Protein AF-0000000087670859 (afdb_homodimer)

Radius of gyration: 19.05 Å; Cα contacts (8 Å, |Δi|>4): 819; chains: 2; bounding box: 44×57×54 Å

Structure (mmCIF, N/CA/C/O backbone):
data_AF-0000000087670859-model_v1
#
loop_
_entity.id
_entity.type
_entity.pdbx_description
1 polymer '4-hydroxyphenylacetate 3-monooxygenase'
#
loop_
_atom_site.group_PDB
_atom_site.id
_atom_site.type_symbol
_atom_site.label_atom_id
_atom_site.label_alt_id
_atom_site.label_comp_id
_atom_site.label_asym_id
_atom_site.label_entity_id
_atom_site.label_seq_id
_atom_site.pdbx_PDB_ins_code
_atom_site.Cartn_x
_atom_site.Cartn_y
_atom_site.Cartn_z
_atom_site.occupancy
_atom_site.B_iso_or_equiv
_atom_site.auth_seq_id
_atom_site.auth_comp_id
_atom_site.auth_asym_id
_atom_site.auth_atom_id
_atom_site.pdbx_PDB_model_num
ATOM 1 N N . MET A 1 1 ? 26.953 18.469 12.664 1 31.09 1 MET A N 1
ATOM 2 C CA . MET A 1 1 ? 26.344 17.219 12.203 1 31.09 1 MET A CA 1
ATOM 3 C C . MET A 1 1 ? 24.953 17.047 12.773 1 31.09 1 MET A C 1
ATOM 5 O O . MET A 1 1 ? 24.781 16.859 13.984 1 31.09 1 MET A O 1
ATOM 9 N N . LEU A 1 2 ? 23.984 17.906 12.492 1 37.97 2 LEU A N 1
ATOM 10 C CA . LEU A 1 2 ? 22.656 17.922 13.109 1 37.97 2 LEU A CA 1
ATOM 11 C C . LEU A 1 2 ? 22.109 16.516 13.258 1 37.97 2 LEU A C 1
ATOM 13 O O . LEU A 1 2 ? 22.078 15.742 12.289 1 37.97 2 LEU A O 1
ATOM 17 N N . ASP A 1 3 ? 22.312 15.859 14.32 1 42.97 3 ASP A N 1
ATOM 18 C CA . ASP A 1 3 ? 21.922 14.539 14.805 1 42.97 3 ASP A CA 1
ATOM 19 C C . ASP A 1 3 ? 20.484 14.219 14.398 1 42.97 3 ASP A C 1
ATOM 21 O O . ASP A 1 3 ? 19.531 14.766 14.969 1 42.97 3 ASP A O 1
ATOM 25 N N . ARG A 1 4 ? 20.25 14.273 13.078 1 55 4 ARG A N 1
ATOM 26 C CA . ARG A 1 4 ? 18.891 13.891 12.719 1 55 4 ARG A CA 1
ATOM 27 C C . ARG A 1 4 ? 18.469 12.633 13.469 1 55 4 ARG A C 1
ATOM 29 O O . ARG A 1 4 ? 19.094 11.578 13.344 1 55 4 ARG A O 1
ATOM 36 N N . GLN A 1 5 ? 17.891 12.789 14.641 1 66.38 5 GLN A N 1
ATOM 37 C CA . GLN A 1 5 ? 17.422 11.672 15.461 1 66.38 5 GLN A CA 1
ATOM 38 C C . GLN A 1 5 ? 16.609 10.688 14.625 1 66.38 5 GLN A C 1
ATOM 40 O O . GLN A 1 5 ? 15.617 11.062 14 1 66.38 5 GLN A O 1
ATOM 45 N N . GLN A 1 6 ? 17.312 9.594 14.297 1 82.56 6 GLN A N 1
ATOM 46 C CA . GLN A 1 6 ? 16.672 8.516 13.555 1 82.56 6 GLN A CA 1
ATOM 47 C C . GLN A 1 6 ? 15.453 7.973 14.297 1 82.56 6 GLN A C 1
ATOM 49 O O . GLN A 1 6 ? 15.453 7.891 15.523 1 82.56 6 GLN A O 1
ATOM 54 N N . MET A 1 7 ? 14.453 7.805 13.57 1 89.88 7 MET A N 1
ATOM 55 C CA . MET A 1 7 ? 13.234 7.207 14.102 1 89.88 7 MET A CA 1
ATOM 56 C C . MET A 1 7 ? 13.516 5.832 14.695 1 89.88 7 MET A C 1
ATOM 58 O O . MET A 1 7 ? 14.18 5.004 14.07 1 89.88 7 MET A O 1
ATOM 62 N N . ASP A 1 8 ? 13.109 5.633 15.922 1 94.06 8 ASP A N 1
ATOM 63 C CA . ASP A 1 8 ? 13.156 4.309 16.531 1 94.06 8 ASP A CA 1
ATOM 64 C C . ASP A 1 8 ? 12.266 3.324 15.789 1 94.06 8 ASP A C 1
ATOM 66 O O . ASP A 1 8 ? 11.055 3.523 15.695 1 94.06 8 ASP A O 1
ATOM 70 N N . PRO A 1 9 ? 12.875 2.213 15.281 1 95.12 9 PRO A N 1
ATOM 71 C CA . PRO A 1 9 ? 12.078 1.255 14.508 1 95.12 9 PRO A CA 1
ATOM 72 C C . PRO A 1 9 ? 10.875 0.725 15.281 1 95.12 9 PRO A C 1
ATOM 74 O O . PRO A 1 9 ? 9.812 0.491 14.703 1 95.12 9 PRO A O 1
ATOM 77 N N . ALA A 1 10 ? 11.055 0.515 16.578 1 96.06 10 ALA A N 1
ATOM 78 C CA . ALA A 1 10 ? 9.945 0.02 17.391 1 96.06 10 ALA A CA 1
ATOM 79 C C . ALA A 1 10 ? 8.805 1.034 17.438 1 96.06 10 ALA A C 1
ATOM 81 O O . ALA A 1 10 ? 7.633 0.663 17.344 1 96.06 10 ALA A O 1
ATOM 82 N N . HIS A 1 11 ? 9.148 2.279 17.594 1 96.69 11 HIS A N 1
ATOM 83 C CA . HIS A 1 11 ? 8.148 3.342 17.625 1 96.69 11 HIS A CA 1
ATOM 84 C C . HIS A 1 11 ? 7.457 3.492 16.281 1 96.69 11 HIS A C 1
ATOM 86 O O . HIS A 1 11 ? 6.238 3.674 16.219 1 96.69 11 HIS A O 1
ATOM 92 N N . TYR A 1 12 ? 8.195 3.355 15.297 1 97.88 12 TYR A N 1
ATOM 93 C CA . TYR A 1 12 ? 7.641 3.369 13.945 1 97.88 12 TYR A CA 1
ATOM 94 C C . TYR A 1 12 ? 6.664 2.217 13.75 1 97.88 12 TYR A C 1
ATOM 96 O O . TYR A 1 12 ? 5.559 2.412 13.234 1 97.88 12 TYR A O 1
ATOM 104 N N . ARG A 1 13 ? 7.027 1.033 14.156 1 97.62 13 ARG A N 1
ATOM 105 C CA . ARG A 1 13 ? 6.184 -0.148 13.992 1 97.62 13 ARG A CA 1
ATOM 106 C C . ARG A 1 13 ? 4.891 -0.009 14.789 1 97.62 13 ARG A C 1
ATOM 108 O O . ARG A 1 13 ? 3.836 -0.477 14.359 1 97.62 13 ARG A O 1
ATOM 115 N N . ASP A 1 14 ? 5.035 0.639 15.945 1 97.5 14 ASP A N 1
ATOM 116 C CA . ASP A 1 14 ? 3.836 0.871 16.75 1 97.5 14 ASP A CA 1
ATOM 117 C C . ASP A 1 14 ? 2.842 1.758 16 1 97.5 14 ASP A C 1
ATOM 119 O O . ASP A 1 14 ? 1.648 1.453 15.945 1 97.5 14 ASP A O 1
ATOM 123 N N . ALA A 1 15 ? 3.355 2.809 15.422 1 98.12 15 ALA A N 1
ATOM 124 C CA . ALA A 1 15 ? 2.5 3.697 14.641 1 98.12 15 ALA A CA 1
ATOM 125 C C . ALA A 1 15 ? 1.923 2.977 13.43 1 98.12 15 ALA A C 1
ATOM 127 O O . ALA A 1 15 ? 0.729 3.088 13.141 1 98.12 15 ALA A O 1
ATOM 128 N N . MET A 1 16 ? 2.791 2.191 12.766 1 98.19 16 MET A N 1
ATOM 129 C CA . MET A 1 16 ? 2.398 1.501 11.539 1 98.19 16 MET A CA 1
ATOM 130 C C . MET A 1 16 ? 1.37 0.413 11.836 1 98.19 16 MET A C 1
ATOM 132 O O . MET A 1 16 ? 0.62 0.005 10.945 1 98.19 16 MET A O 1
ATOM 136 N N . SER A 1 17 ? 1.333 -0.037 13.133 1 98.06 17 SER A N 1
ATOM 137 C CA . SER A 1 17 ? 0.337 -1.032 13.516 1 98.06 17 SER A CA 1
ATOM 138 C C . SER A 1 17 ? -1.078 -0.487 13.359 1 98.06 17 SER A C 1
ATOM 140 O O . SER A 1 17 ? -2.043 -1.253 13.312 1 98.06 17 SER A O 1
ATOM 142 N N . ARG A 1 18 ? -1.261 0.858 13.195 1 98.25 18 ARG A N 1
ATOM 143 C CA . ARG A 1 18 ? -2.566 1.483 13.016 1 98.25 18 ARG A CA 1
ATOM 144 C C . ARG A 1 18 ? -2.938 1.552 11.539 1 98.25 18 ARG A C 1
ATOM 146 O O . ARG A 1 18 ? -4.051 1.946 11.188 1 98.25 18 ARG A O 1
ATOM 153 N N . PHE A 1 19 ? -2.043 1.224 10.648 1 98.44 19 PHE A N 1
ATOM 154 C CA . PHE A 1 19 ? -2.207 1.23 9.195 1 98.44 19 PHE A CA 1
ATOM 155 C C . PHE A 1 19 ? -2.623 -0.146 8.695 1 98.44 19 PHE A C 1
ATOM 157 O O . PHE A 1 19 ? -1.82 -1.081 8.688 1 98.44 19 PHE A O 1
ATOM 164 N N . ALA A 1 20 ? -3.84 -0.268 8.273 1 98.69 20 ALA A N 1
ATOM 165 C CA . ALA A 1 20 ? -4.367 -1.545 7.801 1 98.69 20 ALA A CA 1
ATOM 166 C C . ALA A 1 20 ? -3.82 -1.884 6.418 1 98.69 20 ALA A C 1
ATOM 168 O O . ALA A 1 20 ? -3.738 -1.015 5.547 1 98.69 20 ALA A O 1
ATOM 169 N N . GLY A 1 21 ? -3.41 -3.084 6.258 1 98.75 21 GLY A N 1
ATOM 170 C CA . GLY A 1 21 ? -3.01 -3.592 4.957 1 98.75 21 GLY A CA 1
ATOM 171 C C . GLY A 1 21 ? -3.803 -4.809 4.52 1 98.75 21 GLY A C 1
ATOM 172 O O . GLY A 1 21 ? -4.078 -5.699 5.328 1 98.75 21 GLY A O 1
ATOM 173 N N . HIS A 1 22 ? -4.301 -4.777 3.26 1 98.94 22 HIS A N 1
ATOM 174 C CA . HIS A 1 22 ? -4.82 -6.027 2.711 1 98.94 22 HIS A CA 1
ATOM 175 C C . HIS A 1 22 ? -3.717 -7.066 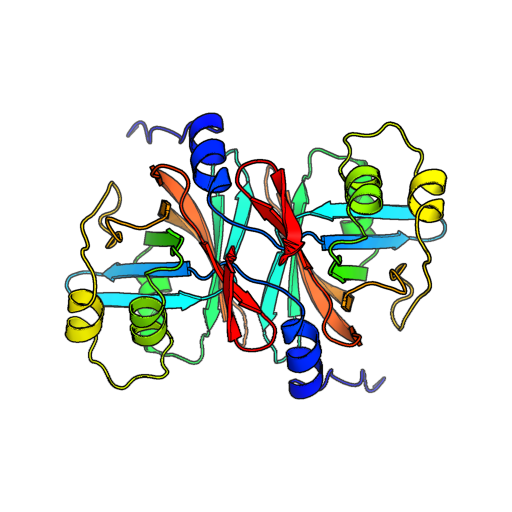2.562 1 98.94 22 HIS A C 1
ATOM 177 O O . HIS A 1 22 ? -2.662 -6.777 1.988 1 98.94 22 HIS A O 1
ATOM 183 N N . VAL A 1 23 ? -3.977 -8.25 3.146 1 98.88 23 VAL A N 1
ATOM 184 C CA . VAL A 1 23 ? -2.967 -9.297 3.086 1 98.88 23 VAL A CA 1
ATOM 185 C C . VAL A 1 23 ? -2.891 -9.859 1.667 1 98.88 23 VAL A C 1
ATOM 187 O O . VAL A 1 23 ? -3.912 -10.242 1.089 1 98.88 23 VAL A O 1
ATOM 190 N N . GLN A 1 24 ? -1.67 -9.859 1.108 1 98.88 24 GLN A N 1
ATOM 191 C CA . GLN A 1 24 ? -1.396 -10.375 -0.23 1 98.88 24 GLN A CA 1
ATOM 192 C C . GLN A 1 24 ? -0.469 -11.586 -0.176 1 98.88 24 GLN A C 1
ATOM 194 O O . GLN A 1 24 ? 0.338 -11.719 0.748 1 98.88 24 GLN A O 1
ATOM 199 N N . LEU A 1 25 ? -0.61 -12.422 -1.115 1 98.88 25 LEU A N 1
ATOM 200 C CA . LEU A 1 25 ? 0.4 -13.422 -1.428 1 98.88 25 LEU A CA 1
ATOM 201 C C . LEU A 1 25 ? 1.063 -13.133 -2.77 1 98.88 25 LEU A C 1
ATOM 203 O O . LEU A 1 25 ? 0.397 -13.125 -3.807 1 98.88 25 LEU A O 1
ATOM 207 N N . VAL A 1 26 ? 2.338 -12.875 -2.752 1 98.88 26 VAL A N 1
ATOM 208 C CA . VAL A 1 26 ? 3.1 -12.672 -3.98 1 98.88 26 VAL A CA 1
ATOM 209 C C . VAL A 1 26 ? 3.836 -13.961 -4.348 1 98.88 26 VAL A C 1
ATOM 211 O O . VAL A 1 26 ? 4.484 -14.578 -3.498 1 98.88 26 VAL A O 1
ATOM 214 N N . THR A 1 27 ? 3.693 -14.359 -5.57 1 98.81 27 THR A N 1
ATOM 215 C CA . THR A 1 27 ? 4.312 -15.609 -6.012 1 98.81 27 THR A CA 1
ATOM 216 C C . THR A 1 27 ? 5.121 -15.383 -7.289 1 98.81 27 THR A C 1
ATOM 218 O O . THR A 1 27 ? 4.844 -14.461 -8.055 1 98.81 27 THR A O 1
ATOM 221 N N . THR A 1 28 ? 6.105 -16.156 -7.512 1 98.75 28 THR A N 1
ATOM 222 C CA . THR A 1 28 ? 6.906 -16.156 -8.727 1 98.75 28 THR A CA 1
ATOM 223 C C . THR A 1 28 ? 7.512 -17.531 -8.992 1 98.75 28 THR A C 1
ATOM 225 O O . THR A 1 28 ? 7.316 -18.453 -8.203 1 98.75 28 THR A O 1
ATOM 228 N N . VAL A 1 29 ? 8.102 -17.625 -10.172 1 98.38 29 VAL A N 1
ATOM 229 C CA . VAL A 1 29 ? 8.75 -18.875 -10.578 1 98.38 29 VAL A CA 1
ATOM 230 C C . VAL A 1 29 ? 9.961 -18.562 -11.445 1 98.38 29 VAL A C 1
ATOM 232 O O . VAL A 1 29 ? 9.969 -17.578 -12.188 1 98.38 29 VAL A O 1
ATOM 235 N N . LEU A 1 30 ? 10.984 -19.297 -11.305 1 97.5 30 LEU A N 1
ATOM 236 C CA . LEU A 1 30 ? 12.172 -19.281 -12.164 1 97.5 30 LEU A CA 1
ATOM 237 C C . LEU A 1 30 ? 12.664 -20.703 -12.422 1 97.5 30 LEU A C 1
ATOM 239 O O . LEU A 1 30 ? 13.234 -21.344 -11.539 1 97.5 30 LEU A O 1
ATOM 243 N N . GLY A 1 31 ? 12.398 -21.156 -13.648 1 95 31 GLY A N 1
ATOM 244 C CA . GLY A 1 31 ? 12.664 -22.562 -13.891 1 95 31 GLY A CA 1
ATOM 245 C C . GLY A 1 31 ? 11.789 -23.484 -13.055 1 95 31 GLY A C 1
ATOM 246 O O . GLY A 1 31 ? 10.562 -23.406 -13.125 1 95 31 GLY A O 1
ATOM 247 N N . LYS A 1 32 ? 12.398 -24.281 -12.227 1 93.88 32 LYS A N 1
ATOM 248 C CA . LYS A 1 32 ? 11.656 -25.219 -11.391 1 93.88 32 LYS A CA 1
ATOM 249 C C . LYS A 1 32 ? 11.469 -24.656 -9.984 1 93.88 32 LYS A C 1
ATOM 251 O O . LYS A 1 32 ? 10.758 -25.234 -9.164 1 93.88 32 LYS A O 1
ATOM 256 N N . GLU A 1 33 ? 12.078 -23.547 -9.727 1 95.81 33 GLU A N 1
ATOM 257 C CA . GLU A 1 33 ? 12.016 -22.969 -8.391 1 95.81 33 GLU A CA 1
ATOM 258 C C . GLU A 1 33 ? 10.828 -22 -8.258 1 95.81 33 GLU A C 1
ATOM 260 O O . GLU A 1 33 ? 10.641 -21.125 -9.109 1 95.81 33 GLU A O 1
ATOM 265 N N . ARG A 1 34 ? 10.016 -22.203 -7.285 1 97.06 34 ARG A N 1
ATOM 266 C CA . ARG A 1 34 ? 8.891 -21.328 -6.973 1 97.06 34 ARG A CA 1
ATOM 267 C C . ARG A 1 34 ? 9.117 -20.609 -5.648 1 97.06 34 ARG A C 1
ATOM 269 O O . ARG A 1 34 ? 9.828 -21.109 -4.773 1 97.06 34 ARG A O 1
ATOM 276 N N . ARG A 1 35 ? 8.57 -19.469 -5.484 1 97.19 35 ARG A N 1
ATOM 277 C CA . ARG A 1 35 ? 8.625 -18.688 -4.246 1 97.19 35 ARG A CA 1
ATOM 278 C C . ARG A 1 35 ? 7.312 -17.953 -4.008 1 97.19 35 ARG A C 1
ATOM 280 O O . ARG A 1 35 ? 6.668 -17.5 -4.957 1 97.19 35 ARG A O 1
ATOM 287 N N . GLY A 1 36 ? 6.859 -17.891 -2.814 1 98.06 36 GLY A N 1
ATOM 288 C CA . GLY A 1 36 ? 5.734 -17.094 -2.355 1 98.06 36 GLY A CA 1
ATOM 289 C C . GLY A 1 36 ? 5.996 -16.391 -1.037 1 98.06 36 GLY A C 1
ATOM 290 O O . GLY A 1 36 ? 6.723 -16.906 -0.186 1 98.06 36 GLY A O 1
ATOM 291 N N . VAL A 1 37 ? 5.516 -15.258 -0.899 1 97.56 37 VAL A N 1
ATOM 292 C CA . VAL A 1 37 ? 5.668 -14.508 0.344 1 97.56 37 VAL A CA 1
ATOM 293 C C . VAL A 1 37 ? 4.387 -13.727 0.637 1 97.56 37 VAL A C 1
ATOM 295 O O . VAL A 1 37 ? 3.779 -13.156 -0.272 1 97.56 37 VAL A O 1
ATOM 298 N N . THR A 1 38 ? 3.975 -13.789 1.882 1 98.31 38 THR A N 1
ATOM 299 C CA . THR A 1 38 ? 2.869 -12.961 2.348 1 98.31 38 THR A CA 1
ATOM 300 C C . THR A 1 38 ? 3.352 -11.547 2.676 1 98.31 38 THR A C 1
ATOM 302 O O . THR A 1 38 ? 4.344 -11.375 3.389 1 98.31 38 THR A O 1
ATOM 305 N N . ILE A 1 39 ? 2.703 -10.539 2.125 1 98.19 39 ILE A N 1
ATOM 306 C CA . ILE A 1 39 ? 3.062 -9.148 2.4 1 98.19 39 ILE A CA 1
ATOM 307 C C . ILE A 1 39 ? 1.797 -8.312 2.572 1 98.19 39 ILE A C 1
ATOM 309 O O . ILE A 1 39 ? 0.708 -8.734 2.176 1 98.19 39 ILE A O 1
ATOM 313 N N . THR A 1 40 ? 1.944 -7.141 3.18 1 98.5 40 THR A N 1
ATOM 314 C CA . THR A 1 40 ? 0.918 -6.105 3.125 1 98.5 40 THR A CA 1
ATOM 315 C C . THR A 1 40 ? 1.429 -4.879 2.375 1 98.5 40 THR A C 1
ATOM 317 O O . THR A 1 40 ? 0.647 -3.992 2.018 1 98.5 40 THR A O 1
ATOM 320 N N . ALA A 1 41 ? 2.717 -4.859 2.15 1 98.5 41 ALA A N 1
ATOM 321 C CA . ALA A 1 41 ? 3.352 -3.719 1.498 1 98.5 41 ALA A CA 1
ATOM 322 C C . ALA A 1 41 ? 3.191 -3.793 -0.018 1 98.5 41 ALA A C 1
ATOM 324 O O . ALA A 1 41 ? 4.129 -4.16 -0.73 1 98.5 41 ALA A O 1
ATOM 325 N N . ALA A 1 42 ? 2.029 -3.453 -0.565 1 98.75 42 ALA A N 1
ATOM 326 C CA . ALA A 1 42 ? 1.658 -3.438 -1.979 1 98.75 42 ALA A CA 1
ATOM 327 C C . ALA A 1 42 ? 0.575 -2.396 -2.248 1 98.75 42 ALA A C 1
ATOM 329 O O . ALA A 1 42 ? -0.209 -2.062 -1.356 1 98.75 42 ALA A O 1
ATOM 330 N N . CYS A 1 43 ? 0.578 -1.879 -3.4 1 98.62 43 CYS A N 1
ATOM 331 C CA . CYS A 1 43 ? -0.513 -0.992 -3.789 1 98.62 43 CYS A CA 1
ATOM 332 C C . CYS A 1 43 ? -0.538 -0.788 -5.297 1 98.62 43 CYS A C 1
ATOM 334 O O . CYS A 1 43 ? 0.399 -1.178 -5.996 1 98.62 43 CYS A O 1
ATOM 336 N N . SER A 1 44 ? -1.593 -0.286 -5.758 1 98.25 44 SER A N 1
ATOM 337 C CA . SER A 1 44 ? -1.714 0.106 -7.156 1 98.25 44 SER A CA 1
ATOM 338 C C . SER A 1 44 ? -0.92 1.376 -7.445 1 98.25 44 SER A C 1
ATOM 340 O O . SER A 1 44 ? -0.854 2.277 -6.609 1 98.25 44 SER A O 1
ATOM 342 N N . VAL A 1 45 ? -0.308 1.451 -8.633 1 97.25 45 VAL A N 1
ATOM 343 C CA . VAL A 1 45 ? 0.448 2.629 -9.047 1 97.25 45 VAL A CA 1
ATOM 344 C C . VAL A 1 45 ? -0.337 3.4 -10.102 1 97.25 45 VAL A C 1
ATOM 346 O O . VAL A 1 45 ? -0.544 4.609 -9.969 1 97.25 45 VAL A O 1
ATOM 349 N N . SER A 1 46 ? -0.813 2.672 -11.109 1 96.25 46 SER A N 1
ATOM 350 C CA . SER A 1 46 ? -1.485 3.264 -12.266 1 96.25 46 SER A CA 1
ATOM 351 C C . SER A 1 46 ? -2.482 2.289 -12.883 1 96.25 46 SER A C 1
ATOM 353 O O . SER A 1 46 ? -2.344 1.074 -12.734 1 96.25 46 SER A O 1
ATOM 355 N N . ASP A 1 47 ? -3.508 2.879 -13.508 1 95.88 47 ASP A N 1
ATOM 356 C CA . ASP A 1 47 ? -4.441 2.018 -14.227 1 95.88 47 ASP A CA 1
ATOM 357 C C . ASP A 1 47 ? -4.141 2.004 -15.727 1 95.88 47 ASP A C 1
ATOM 359 O O . ASP A 1 47 ? -4.707 1.205 -16.469 1 95.88 47 ASP A O 1
ATOM 363 N N . ASN A 1 48 ? -3.152 2.953 -16.109 1 92.81 48 ASN A N 1
ATOM 364 C CA . ASN A 1 48 ? -2.76 2.99 -17.516 1 92.81 48 ASN A CA 1
ATOM 365 C C . ASN A 1 48 ? -1.327 3.486 -17.688 1 92.81 48 ASN A C 1
ATOM 367 O O . ASN A 1 48 ? -1.073 4.691 -17.641 1 92.81 48 ASN A O 1
ATOM 371 N N . PRO A 1 49 ? -0.363 2.475 -18.031 1 94.62 49 PRO A N 1
ATOM 372 C CA . PRO A 1 49 ? -0.565 1.024 -18 1 94.62 49 PRO A CA 1
ATOM 373 C C . PRO A 1 49 ? -0.913 0.503 -16.609 1 94.62 49 PRO A C 1
ATOM 375 O O . PRO A 1 49 ? -0.493 1.085 -15.609 1 94.62 49 PRO A O 1
ATOM 378 N N . ALA A 1 50 ? -1.681 -0.528 -16.578 1 97.25 50 ALA A N 1
ATOM 379 C CA . ALA A 1 50 ? -2.01 -1.17 -15.305 1 97.25 50 ALA A CA 1
ATOM 380 C C . ALA A 1 50 ? -0.748 -1.629 -14.578 1 97.25 50 ALA A C 1
ATOM 382 O O . ALA A 1 50 ? -0.047 -2.529 -15.055 1 97.25 50 ALA A O 1
ATOM 383 N N . THR A 1 51 ? -0.417 -1.002 -13.445 1 97.62 51 THR A N 1
ATOM 384 C CA . THR A 1 51 ? 0.836 -1.233 -12.734 1 97.62 51 THR A CA 1
ATOM 385 C C . THR A 1 51 ? 0.594 -1.341 -11.227 1 97.62 51 THR A C 1
ATOM 387 O O . THR A 1 51 ? -0.152 -0.543 -10.656 1 97.62 51 THR A O 1
ATOM 390 N N . VAL A 1 52 ? 1.174 -2.354 -10.609 1 98.44 52 VAL A N 1
ATOM 391 C CA . VAL A 1 52 ? 1.21 -2.484 -9.156 1 98.44 52 VAL A CA 1
ATOM 392 C C . VAL A 1 52 ? 2.658 -2.465 -8.672 1 98.44 52 VAL A C 1
ATOM 394 O O . VAL A 1 52 ? 3.588 -2.635 -9.469 1 98.44 52 VAL A O 1
ATOM 397 N N . LEU A 1 53 ? 2.859 -2.186 -7.438 1 98.44 53 LEU A N 1
ATOM 398 C CA . LEU A 1 53 ? 4.184 -2.355 -6.844 1 98.44 53 LEU A CA 1
ATOM 399 C C . LEU A 1 53 ? 4.113 -3.232 -5.602 1 98.44 53 LEU A C 1
ATOM 401 O O . LEU A 1 53 ? 3.061 -3.34 -4.969 1 98.44 53 LEU A O 1
ATOM 405 N N . ILE A 1 54 ? 5.148 -3.92 -5.277 1 98.5 54 ILE A N 1
ATOM 406 C CA . ILE A 1 54 ? 5.332 -4.703 -4.062 1 98.5 54 ILE A CA 1
ATOM 407 C C . ILE A 1 54 ? 6.688 -4.371 -3.436 1 98.5 54 ILE A C 1
ATOM 409 O O . ILE A 1 54 ? 7.652 -4.09 -4.145 1 98.5 54 ILE A O 1
ATOM 413 N N . CYS A 1 55 ? 6.738 -4.355 -2.16 1 97.69 55 CYS A N 1
ATOM 414 C CA . CYS A 1 55 ? 7.984 -4.199 -1.417 1 97.69 55 CYS A CA 1
ATOM 415 C C . CYS A 1 55 ? 8.406 -5.516 -0.775 1 97.69 55 CYS A C 1
ATOM 417 O O . CYS A 1 55 ? 7.641 -6.113 -0.018 1 97.69 55 CYS A O 1
ATOM 419 N N . LEU A 1 56 ? 9.586 -5.93 -1.064 1 96.94 56 LEU A N 1
ATOM 420 C CA . LEU A 1 56 ? 10.086 -7.199 -0.547 1 96.94 56 LEU A CA 1
ATOM 421 C C . LEU A 1 56 ? 11.352 -6.992 0.281 1 96.94 56 LEU A C 1
ATOM 423 O O . LEU A 1 56 ? 12.227 -6.223 -0.104 1 96.94 56 LEU A O 1
ATOM 427 N N . ASN A 1 57 ? 11.398 -7.656 1.375 1 92.31 57 ASN A N 1
ATOM 428 C CA . ASN A 1 57 ? 12.555 -7.602 2.264 1 92.31 57 ASN A CA 1
ATOM 429 C C . ASN A 1 57 ? 13.797 -8.203 1.609 1 92.31 57 ASN A C 1
ATOM 431 O O . ASN A 1 57 ? 13.773 -9.359 1.172 1 92.31 57 ASN A O 1
ATOM 435 N N . ASN A 1 58 ? 14.898 -7.516 1.614 1 88.25 58 ASN A N 1
ATOM 436 C CA . ASN A 1 58 ? 16.141 -7.934 0.968 1 88.25 58 ASN A CA 1
ATOM 437 C C . ASN A 1 58 ? 16.953 -8.883 1.854 1 88.25 58 ASN A C 1
ATOM 439 O O . ASN A 1 58 ? 17.859 -9.555 1.38 1 88.25 58 ASN A O 1
ATOM 443 N N . SER A 1 59 ? 16.656 -8.859 3.092 1 85.19 59 SER A N 1
ATOM 444 C CA . SER A 1 59 ? 17.438 -9.68 4.012 1 85.19 59 SER A CA 1
ATOM 445 C C . SER A 1 59 ? 17.125 -11.164 3.84 1 85.19 59 SER A C 1
ATOM 447 O O . SER A 1 59 ? 17.891 -12.016 4.293 1 85.19 59 SER A O 1
ATOM 449 N N . ASN A 1 60 ? 15.969 -11.5 3.271 1 87.69 60 ASN A N 1
ATOM 450 C CA . ASN A 1 60 ? 15.648 -12.883 2.945 1 87.69 60 ASN A CA 1
ATOM 451 C C . ASN A 1 60 ? 16.203 -13.281 1.581 1 87.69 60 ASN A C 1
ATOM 453 O O . ASN A 1 60 ? 15.68 -12.867 0.546 1 87.69 60 ASN A O 1
ATOM 457 N N . ALA A 1 61 ? 17.188 -14.055 1.575 1 87.62 61 ALA A N 1
ATOM 458 C CA . ALA A 1 61 ? 17.906 -14.438 0.359 1 87.62 61 ALA A CA 1
ATOM 459 C C . ALA A 1 61 ? 16.969 -15.156 -0.617 1 87.62 61 ALA A C 1
ATOM 461 O O . ALA A 1 61 ? 17.156 -15.086 -1.832 1 87.62 61 ALA A O 1
ATOM 4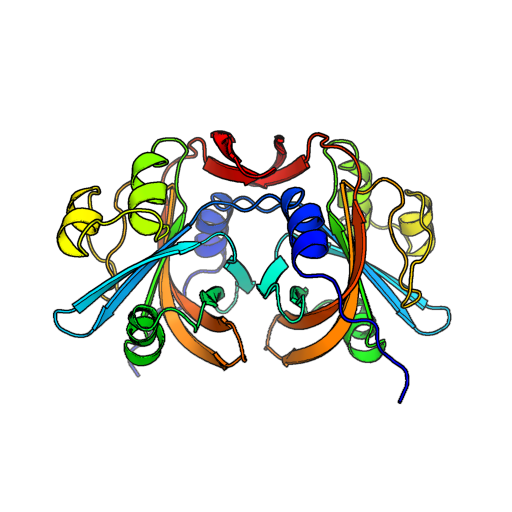62 N N . LYS A 1 62 ? 15.969 -15.789 -0.109 1 89.31 62 LYS A N 1
ATOM 463 C CA . LYS A 1 62 ? 15.031 -16.516 -0.956 1 89.31 62 LYS A CA 1
ATOM 464 C C . LYS A 1 62 ? 14.227 -15.57 -1.836 1 89.31 62 LYS A C 1
ATOM 466 O O . LYS A 1 62 ? 13.617 -15.992 -2.822 1 89.31 62 LYS A O 1
ATOM 471 N N . ASN A 1 63 ? 14.227 -14.297 -1.531 1 93.44 63 ASN A N 1
ATOM 472 C CA . ASN A 1 63 ? 13.453 -13.328 -2.303 1 93.44 63 ASN A CA 1
ATOM 473 C C . ASN A 1 63 ? 14.195 -12.906 -3.574 1 93.44 63 ASN A C 1
ATOM 475 O O . ASN A 1 63 ? 13.617 -12.242 -4.438 1 93.44 63 ASN A O 1
ATOM 479 N N . GLU A 1 64 ? 15.445 -13.312 -3.738 1 92.25 64 GLU A N 1
ATOM 480 C CA . GLU A 1 64 ? 16.234 -12.961 -4.914 1 92.25 64 GLU A CA 1
ATOM 481 C C . GLU A 1 64 ? 15.57 -13.453 -6.195 1 92.25 64 GLU A C 1
ATOM 483 O O . GLU A 1 64 ? 15.688 -12.828 -7.25 1 92.25 64 GLU A O 1
ATOM 488 N N . ILE A 1 65 ? 14.844 -14.531 -6.059 1 94.62 65 ILE A N 1
ATOM 489 C CA . ILE A 1 65 ? 14.188 -15.148 -7.207 1 94.62 65 ILE A CA 1
ATOM 490 C C . ILE A 1 65 ? 13.211 -14.156 -7.828 1 94.62 65 ILE A C 1
ATOM 492 O O . ILE A 1 65 ? 13.016 -14.148 -9.047 1 94.62 65 ILE A O 1
ATOM 496 N N . PHE A 1 66 ? 12.57 -13.273 -7.082 1 94.75 66 PHE A N 1
ATOM 497 C CA . PHE A 1 66 ? 11.633 -12.281 -7.586 1 94.75 66 PHE A CA 1
ATOM 498 C C . PHE A 1 66 ? 12.336 -11.281 -8.492 1 94.75 66 PHE A C 1
ATOM 500 O O . PHE A 1 66 ? 11.742 -10.766 -9.438 1 94.75 66 PHE A O 1
ATOM 507 N N . PHE A 1 67 ? 13.586 -11.062 -8.195 1 91.06 67 PHE A N 1
ATOM 508 C CA . PHE A 1 67 ? 14.352 -10.07 -8.93 1 91.06 67 PHE A CA 1
ATOM 509 C C . PHE A 1 67 ? 14.906 -10.664 -10.219 1 91.06 67 PHE A C 1
ATOM 511 O O . PHE A 1 67 ? 15.078 -9.953 -11.211 1 91.06 67 PHE A O 1
ATOM 518 N N . ARG A 1 68 ? 15.047 -11.922 -10.258 1 94.44 68 ARG A N 1
ATOM 519 C CA . ARG A 1 68 ? 15.648 -12.602 -11.406 1 94.44 68 ARG A CA 1
ATOM 520 C C . ARG A 1 68 ? 14.57 -13.117 -12.359 1 94.44 68 ARG A C 1
ATOM 522 O O . ARG A 1 68 ? 14.797 -13.195 -13.57 1 94.44 68 ARG A O 1
ATOM 529 N N . SER A 1 69 ? 13.43 -13.484 -11.875 1 97.19 69 SER A N 1
ATOM 530 C CA . SER A 1 69 ? 12.383 -14.141 -12.648 1 97.19 69 SER A CA 1
ATOM 531 C C . SER A 1 69 ? 11.766 -13.195 -13.672 1 97.19 69 SER A C 1
ATOM 533 O O . SER A 1 69 ? 11.367 -13.617 -14.758 1 97.19 69 SER A O 1
ATOM 535 N N . GLY A 1 70 ? 11.578 -11.914 -13.266 1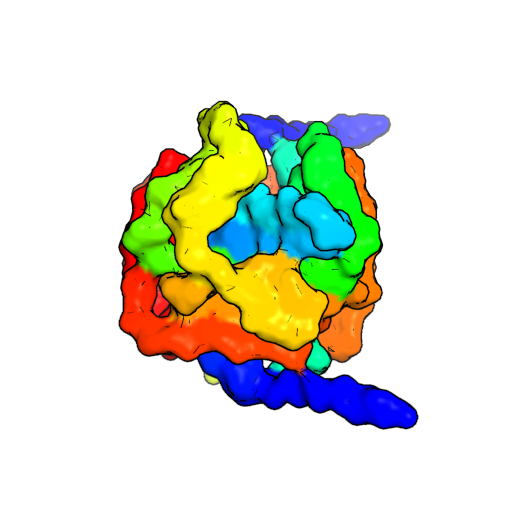 97.56 70 GLY A N 1
ATOM 536 C CA . GLY A 1 70 ? 10.977 -10.914 -14.141 1 97.56 70 GLY A CA 1
ATOM 537 C C . GLY A 1 70 ? 9.461 -10.977 -14.172 1 97.56 70 GLY A C 1
ATOM 538 O O . GLY A 1 70 ? 8.828 -10.289 -14.969 1 97.56 70 GLY A O 1
ATOM 539 N N . ILE A 1 71 ? 8.914 -11.883 -13.367 1 98.56 71 ILE A N 1
ATOM 540 C CA . ILE A 1 71 ? 7.461 -12.008 -13.305 1 98.56 71 ILE A CA 1
ATOM 541 C C . ILE A 1 71 ? 7.02 -12.219 -11.859 1 98.56 71 ILE A C 1
ATOM 543 O O . ILE A 1 71 ? 7.801 -12.695 -11.031 1 98.56 71 ILE A O 1
ATOM 547 N N . PHE A 1 72 ? 5.797 -11.883 -11.508 1 98.81 72 PHE A N 1
ATOM 548 C CA . PHE A 1 72 ? 5.172 -12.273 -10.25 1 98.81 72 PHE A CA 1
ATOM 549 C C . PHE A 1 72 ? 3.654 -12.164 -10.344 1 98.81 72 PHE A C 1
ATOM 551 O O . PHE A 1 72 ? 3.127 -11.5 -11.234 1 98.81 72 PHE A O 1
ATOM 558 N N . ALA A 1 73 ? 2.984 -12.859 -9.531 1 98.88 73 ALA A N 1
ATOM 559 C CA . ALA A 1 73 ? 1.545 -12.711 -9.336 1 98.88 73 ALA A CA 1
ATOM 560 C C . ALA A 1 73 ? 1.234 -12.133 -7.957 1 98.88 73 ALA A C 1
ATOM 562 O O . ALA A 1 73 ? 1.848 -12.523 -6.965 1 98.88 73 ALA A O 1
ATOM 563 N N . LEU A 1 74 ? 0.415 -11.18 -7.926 1 98.94 74 LEU A N 1
ATOM 564 C CA . LEU A 1 74 ? -0.151 -10.633 -6.695 1 98.94 74 LEU A CA 1
ATOM 565 C C . LEU A 1 74 ? -1.539 -11.211 -6.434 1 98.94 74 LEU A C 1
ATOM 567 O O . LEU A 1 74 ? -2.469 -10.969 -7.207 1 98.94 74 LEU A O 1
ATOM 571 N N . ASN A 1 75 ? -1.685 -11.992 -5.414 1 98.88 75 ASN A N 1
ATOM 572 C CA . ASN A 1 75 ? -2.938 -12.648 -5.055 1 98.88 75 ASN A CA 1
ATOM 573 C C . ASN A 1 75 ? -3.551 -12.031 -3.801 1 98.88 75 ASN A C 1
ATOM 575 O O . ASN A 1 75 ? -3.002 -12.164 -2.705 1 98.88 75 ASN A O 1
ATOM 579 N N . THR A 1 76 ? -4.652 -11.344 -3.994 1 98.81 76 THR A N 1
ATOM 580 C CA . THR A 1 76 ? -5.363 -10.711 -2.889 1 98.81 76 THR A CA 1
ATOM 581 C C . THR A 1 76 ? -6.121 -11.742 -2.066 1 98.81 76 THR A C 1
ATOM 583 O O . THR A 1 76 ? -6.992 -12.445 -2.59 1 98.81 76 THR A O 1
ATOM 586 N N . LEU A 1 77 ? -5.871 -11.812 -0.77 1 98.75 77 LEU A N 1
ATOM 587 C CA . LEU A 1 77 ? -6.34 -12.938 0.038 1 98.75 77 LEU A CA 1
ATOM 588 C C . LEU A 1 77 ? -7.699 -12.625 0.658 1 98.75 77 LEU A C 1
ATOM 590 O O . LEU A 1 77 ? -7.953 -11.492 1.067 1 98.75 77 LEU A O 1
ATOM 594 N N . GLY A 1 78 ? -8.531 -13.641 0.702 1 98.62 78 GLY A N 1
ATOM 595 C CA . GLY A 1 78 ? -9.789 -13.555 1.421 1 98.62 78 GLY A CA 1
ATOM 596 C C . GLY A 1 78 ? -9.672 -13.961 2.879 1 98.62 78 GLY A C 1
ATOM 597 O O . GLY A 1 78 ? -8.648 -14.492 3.301 1 98.62 78 GLY A O 1
ATOM 598 N N . ALA A 1 79 ? -10.734 -13.688 3.627 1 98.5 79 ALA A N 1
ATOM 599 C CA . ALA A 1 79 ? -10.75 -13.961 5.062 1 98.5 79 ALA A CA 1
ATOM 600 C C . ALA A 1 79 ? -10.461 -15.43 5.344 1 98.5 79 ALA A C 1
ATOM 602 O O . ALA A 1 79 ? -9.875 -15.766 6.375 1 98.5 79 ALA A O 1
ATOM 603 N N . HIS A 1 80 ? -10.812 -16.312 4.473 1 97.81 80 HIS A N 1
ATOM 604 C CA . HIS A 1 80 ? -10.664 -17.75 4.672 1 97.81 80 HIS A CA 1
ATOM 605 C C . HIS A 1 80 ? -9.219 -18.188 4.434 1 97.81 80 HIS A C 1
ATOM 607 O O . HIS A 1 80 ? -8.883 -19.359 4.645 1 97.81 80 HIS A O 1
ATOM 613 N N . HIS A 1 81 ? -8.336 -17.266 4.055 1 98.44 81 HIS A N 1
ATOM 614 C CA . HIS A 1 81 ? -6.977 -17.609 3.67 1 98.44 81 HIS A CA 1
ATOM 615 C C . HIS A 1 81 ? -6 -17.375 4.82 1 98.44 81 HIS A C 1
ATOM 617 O O . HIS A 1 81 ? -4.789 -17.297 4.605 1 98.44 81 HIS A O 1
ATOM 623 N N . GLN A 1 82 ? -6.43 -17.219 6.051 1 98.06 82 GLN A N 1
ATOM 624 C CA . GLN A 1 82 ? -5.531 -16.859 7.145 1 98.06 82 GLN A CA 1
ATOM 625 C C . GLN A 1 82 ? -4.426 -17.891 7.309 1 98.06 82 GLN A C 1
ATOM 627 O O . GLN A 1 82 ? -3.256 -17.547 7.473 1 98.06 82 GLN A O 1
ATOM 632 N N . THR A 1 83 ? -4.77 -19.203 7.273 1 97.12 83 THR A N 1
ATOM 633 C CA . THR A 1 83 ? -3.783 -20.266 7.414 1 97.12 83 THR A CA 1
ATOM 634 C C . THR A 1 83 ? -2.756 -20.203 6.289 1 97.12 83 THR A C 1
ATOM 636 O O . THR A 1 83 ? -1.558 -20.375 6.523 1 97.12 83 THR A O 1
ATOM 639 N N . LEU A 1 84 ? -3.248 -19.984 5.113 1 98.25 84 LEU A N 1
ATOM 640 C CA . LEU A 1 84 ? -2.361 -19.844 3.963 1 98.25 84 LEU A CA 1
ATOM 641 C C . LEU A 1 84 ? -1.423 -18.641 4.141 1 98.25 84 LEU A C 1
ATOM 643 O O . LEU A 1 84 ? -0.226 -18.75 3.865 1 98.25 84 LEU A O 1
ATOM 647 N N . ALA A 1 85 ? -1.981 -17.5 4.578 1 98.44 85 ALA A N 1
ATOM 648 C CA . ALA A 1 85 ? -1.173 -16.312 4.844 1 98.44 85 ALA A CA 1
ATOM 649 C C . ALA A 1 85 ? -0.05 -16.625 5.828 1 98.44 85 ALA A C 1
ATOM 651 O O . ALA A 1 85 ? 1.095 -16.203 5.621 1 98.44 85 ALA A O 1
ATOM 652 N N . ASP A 1 86 ? -0.344 -17.375 6.875 1 97.12 86 ASP A N 1
ATOM 653 C CA . ASP A 1 86 ? 0.646 -17.75 7.875 1 97.12 86 ASP A CA 1
ATOM 654 C C . ASP A 1 86 ? 1.731 -18.641 7.266 1 97.12 86 ASP A C 1
ATOM 656 O O . ASP A 1 86 ? 2.916 -18.469 7.562 1 97.12 86 ASP A O 1
ATOM 660 N N . ALA A 1 87 ? 1.329 -19.547 6.406 1 96.94 87 ALA A N 1
ATOM 661 C CA . ALA A 1 87 ? 2.258 -20.484 5.793 1 96.94 87 ALA A CA 1
ATOM 662 C C . ALA A 1 87 ? 3.338 -19.766 4.996 1 96.94 87 ALA A C 1
ATOM 664 O O . ALA A 1 87 ? 4.488 -20.203 4.953 1 96.94 87 ALA A O 1
ATOM 665 N N . PHE A 1 88 ? 2.959 -18.609 4.441 1 97.5 88 PHE A N 1
ATOM 666 C CA . PHE A 1 88 ? 3.879 -17.906 3.547 1 97.5 88 PHE A CA 1
ATOM 667 C C . PHE A 1 88 ? 4.484 -16.688 4.234 1 97.5 88 PHE A C 1
ATOM 669 O O . PHE A 1 88 ? 5.172 -15.891 3.598 1 97.5 88 PHE A O 1
ATOM 676 N N . SER A 1 89 ? 4.227 -16.375 5.516 1 93.12 89 SER A N 1
ATOM 677 C CA . SER A 1 89 ? 4.645 -15.164 6.223 1 93.12 89 SER A CA 1
ATOM 678 C C . SER A 1 89 ? 6.082 -15.281 6.715 1 93.12 89 SER A C 1
ATOM 680 O O . SER A 1 89 ? 6.664 -14.297 7.184 1 93.12 89 SER A O 1
ATOM 682 N N . GLY A 1 90 ? 6.77 -16.422 6.516 1 83.69 90 GLY A N 1
ATOM 683 C CA . GLY A 1 90 ? 8.117 -16.641 7.016 1 83.69 90 GLY A CA 1
ATOM 684 C C . GLY A 1 90 ? 8.156 -17.047 8.477 1 83.69 90 GLY A C 1
ATOM 685 O O . GLY A 1 90 ? 9.227 -17.297 9.031 1 83.69 90 GLY A O 1
ATOM 686 N N . ARG A 1 91 ? 7.031 -17.188 9.086 1 82.75 91 ARG A N 1
ATOM 687 C CA . ARG A 1 91 ? 6.984 -17.5 10.516 1 82.75 91 ARG A CA 1
ATOM 688 C C . ARG A 1 91 ? 6.887 -19 10.742 1 82.75 91 ARG A C 1
ATOM 690 O O . ARG A 1 91 ? 6.902 -19.469 11.883 1 82.75 91 ARG A O 1
ATOM 697 N N . THR A 1 92 ? 6.707 -19.719 9.641 1 82.81 92 THR A N 1
ATOM 698 C CA . THR A 1 92 ? 6.57 -21.172 9.758 1 82.81 92 THR A CA 1
ATOM 699 C C . THR A 1 92 ? 7.801 -21.875 9.195 1 82.81 92 THR A C 1
ATOM 701 O O . THR A 1 92 ? 8.586 -21.281 8.453 1 82.81 92 THR A O 1
ATOM 704 N N . ASN A 1 93 ? 7.961 -23.062 9.531 1 88.75 93 ASN A N 1
ATOM 705 C CA . ASN A 1 93 ? 9.094 -23.875 9.094 1 88.75 93 ASN A CA 1
ATOM 706 C C . ASN A 1 93 ? 8.727 -24.766 7.914 1 88.75 93 ASN A C 1
ATOM 708 O O . ASN A 1 93 ? 9.367 -25.797 7.684 1 88.75 93 ASN A O 1
ATOM 712 N N . LEU A 1 94 ? 7.816 -24.422 7.188 1 92.56 94 LEU A N 1
ATOM 713 C CA . LEU A 1 94 ? 7.355 -25.219 6.059 1 92.56 94 LEU A CA 1
ATOM 714 C C . LEU A 1 94 ? 8.312 -25.094 4.875 1 92.56 94 LEU A C 1
ATOM 716 O O . LEU A 1 94 ? 8.875 -24.016 4.645 1 92.56 94 LEU A O 1
ATOM 720 N N . THR A 1 95 ? 8.445 -26.156 4.195 1 93.88 95 THR A N 1
ATOM 721 C CA . THR A 1 95 ? 9.164 -26.109 2.926 1 93.88 95 THR A CA 1
ATOM 722 C C . THR A 1 95 ? 8.352 -25.391 1.862 1 93.88 95 THR A C 1
ATOM 724 O O . THR A 1 95 ? 7.148 -25.172 2.035 1 93.88 95 THR A O 1
ATOM 727 N N . THR A 1 96 ? 9.023 -25.031 0.766 1 94.38 96 THR A N 1
ATOM 728 C CA . THR A 1 96 ? 8.328 -24.375 -0.344 1 94.38 96 THR A CA 1
ATOM 729 C C . THR A 1 96 ? 7.195 -25.266 -0.86 1 94.38 96 THR A C 1
ATOM 731 O O . THR A 1 96 ? 6.086 -24.781 -1.094 1 94.38 96 THR A O 1
ATOM 734 N N . ASP A 1 97 ? 7.473 -26.547 -0.998 1 94.94 97 ASP A N 1
ATOM 735 C CA . ASP A 1 97 ? 6.465 -27.469 -1.509 1 94.94 97 ASP A CA 1
ATOM 736 C C . ASP A 1 97 ? 5.27 -27.562 -0.563 1 94.94 97 ASP A C 1
ATOM 738 O O . ASP A 1 97 ? 4.125 -27.625 -1.01 1 94.94 97 ASP A O 1
ATOM 742 N N . GLU A 1 98 ? 5.516 -27.609 0.681 1 95.62 98 GLU A N 1
ATOM 743 C CA . GLU A 1 98 ? 4.445 -27.656 1.672 1 95.62 98 GLU A CA 1
ATOM 744 C C . GLU A 1 98 ? 3.598 -26.391 1.634 1 95.62 98 GLU A C 1
ATOM 746 O O . GLU A 1 98 ? 2.377 -26.453 1.783 1 95.62 98 GLU A O 1
ATOM 751 N N . ARG A 1 99 ? 4.258 -25.281 1.44 1 96.44 99 ARG A N 1
ATOM 752 C CA . ARG A 1 99 ? 3.555 -24 1.339 1 96.44 99 ARG A CA 1
ATOM 753 C C . ARG A 1 99 ? 2.6 -24 0.149 1 96.44 99 ARG A C 1
ATOM 755 O O . ARG A 1 99 ? 1.415 -23.688 0.299 1 96.44 99 ARG A O 1
ATOM 762 N N . PHE A 1 100 ? 3.111 -24.406 -0.962 1 97.31 100 PHE A N 1
ATOM 763 C CA . PHE A 1 100 ? 2.299 -24.375 -2.172 1 97.31 100 PHE A CA 1
ATOM 764 C C . PHE A 1 100 ? 1.244 -25.469 -2.152 1 97.31 100 PHE A C 1
ATOM 766 O O . PHE A 1 100 ? 0.237 -25.391 -2.857 1 97.31 100 PHE A O 1
ATOM 773 N N . ALA A 1 101 ? 1.4 -26.516 -1.341 1 96.44 101 ALA A N 1
ATOM 774 C CA . ALA A 1 101 ? 0.402 -27.562 -1.184 1 96.44 101 ALA A CA 1
ATOM 775 C C . ALA A 1 101 ? -0.762 -27.094 -0.318 1 96.44 101 ALA A C 1
ATOM 777 O O . ALA A 1 101 ? -1.831 -27.703 -0.315 1 96.44 101 ALA A O 1
ATOM 778 N N . SER A 1 102 ? -0.568 -26 0.398 1 95.56 102 SER A N 1
ATOM 779 C CA . SER A 1 102 ? -1.574 -25.484 1.324 1 95.56 102 SER A CA 1
ATOM 780 C C . SER A 1 102 ? -2.656 -24.703 0.588 1 95.56 102 SER A C 1
ATOM 782 O O . SER A 1 102 ? -3.654 -24.297 1.188 1 95.56 102 SER A O 1
ATOM 784 N N . GLY A 1 103 ? -2.51 -24.516 -0.697 1 97.31 103 GLY A N 1
ATOM 785 C CA . GLY A 1 103 ? -3.482 -23.828 -1.526 1 97.31 103 GLY A CA 1
ATOM 786 C C . GLY A 1 103 ? -3.629 -24.438 -2.908 1 97.31 103 GLY A C 1
ATOM 787 O O . GLY A 1 103 ? -2.893 -25.359 -3.27 1 97.31 103 GLY A O 1
ATOM 788 N N . ASP A 1 104 ? -4.648 -24.031 -3.623 1 98.06 104 ASP A N 1
ATOM 789 C CA . ASP A 1 104 ? -4.867 -24.422 -5.012 1 98.06 104 ASP A CA 1
ATOM 790 C C . ASP A 1 104 ? -4.312 -23.359 -5.973 1 98.06 104 ASP A C 1
ATOM 792 O O . ASP A 1 104 ? -4.758 -22.219 -5.965 1 98.06 104 ASP A O 1
ATOM 796 N N . PHE A 1 105 ? -3.318 -23.797 -6.754 1 98.69 105 PHE A N 1
ATOM 797 C CA . PHE A 1 105 ? -2.619 -22.844 -7.609 1 98.69 105 PHE A CA 1
ATOM 798 C C . PHE A 1 105 ? -2.719 -23.266 -9.07 1 98.69 105 PHE A C 1
ATOM 800 O O . PHE A 1 105 ? -2.691 -24.453 -9.391 1 98.69 105 PHE A O 1
ATOM 807 N N . ASP A 1 106 ? -2.869 -22.375 -9.914 1 98.5 106 ASP A N 1
ATOM 808 C CA . ASP A 1 106 ? -2.709 -22.516 -11.359 1 98.5 106 ASP A CA 1
ATOM 809 C C . ASP A 1 106 ? -1.868 -21.375 -11.93 1 98.5 106 ASP A C 1
ATOM 811 O O . ASP A 1 106 ? -0.988 -20.844 -11.25 1 98.5 106 ASP A O 1
ATOM 815 N N . THR A 1 107 ? -1.912 -21.125 -13.25 1 98.5 107 THR A N 1
ATOM 816 C CA . THR A 1 107 ? -1.17 -20.047 -13.883 1 98.5 107 THR A CA 1
ATOM 817 C C . THR A 1 107 ? -2.07 -19.25 -14.82 1 98.5 107 THR A C 1
ATOM 819 O O . THR A 1 107 ? -3.137 -19.719 -15.219 1 98.5 107 THR A O 1
ATOM 822 N N . LEU A 1 108 ? -1.729 -18.031 -15.039 1 97.75 108 LEU A N 1
ATOM 823 C CA . LEU A 1 108 ? -2.326 -17.219 -16.094 1 97.75 108 LEU A CA 1
ATOM 824 C C . LEU A 1 108 ? -1.343 -17 -17.25 1 97.75 108 LEU A C 1
ATOM 826 O O . LEU A 1 108 ? -0.836 -17.969 -17.812 1 97.75 108 LEU A O 1
ATOM 830 N N . VAL A 1 109 ? -1.034 -15.781 -17.625 1 97.94 109 VAL A N 1
ATOM 831 C CA . VAL A 1 109 ? -0.292 -15.477 -18.844 1 97.94 109 VAL A CA 1
ATOM 832 C C . VAL A 1 109 ? 1.204 -15.656 -18.594 1 97.94 109 VAL A C 1
ATOM 834 O O . VAL A 1 109 ? 1.905 -16.25 -19.406 1 97.94 109 VAL A O 1
ATOM 837 N N . THR A 1 110 ? 1.803 -15.219 -17.516 1 97.56 110 THR A N 1
ATOM 838 C CA . THR A 1 110 ? 3.244 -15.141 -17.312 1 97.56 110 THR A CA 1
ATOM 839 C C . THR A 1 110 ? 3.807 -16.5 -16.891 1 97.56 110 THR A C 1
ATOM 841 O O . THR A 1 110 ? 5 -16.766 -17.062 1 97.56 110 THR A O 1
ATOM 844 N N . GLY A 1 111 ? 2.895 -17.266 -16.25 1 98.12 111 GLY A N 1
ATOM 845 C CA . GLY A 1 111 ? 3.352 -18.531 -15.719 1 98.12 111 GLY A CA 1
ATOM 846 C C . GLY A 1 111 ? 3.609 -18.5 -14.227 1 98.12 111 GLY A C 1
ATOM 847 O O . GLY A 1 111 ? 3.854 -19.547 -13.609 1 98.12 111 GLY A O 1
ATOM 848 N N . ALA A 1 112 ? 3.609 -17.406 -13.578 1 98.69 112 ALA A N 1
ATOM 849 C CA . ALA A 1 112 ? 3.713 -17.328 -12.125 1 98.69 112 ALA A CA 1
ATOM 850 C C . ALA A 1 112 ? 2.568 -18.094 -11.453 1 98.69 112 ALA A C 1
ATOM 852 O O . ALA A 1 112 ? 1.437 -18.078 -11.945 1 98.69 112 ALA A O 1
ATOM 853 N N . PRO A 1 113 ? 2.811 -18.75 -10.344 1 98.81 113 PRO A N 1
ATOM 854 C CA . PRO A 1 113 ? 1.713 -19.406 -9.641 1 98.81 113 PRO A CA 1
ATOM 855 C C . PRO A 1 113 ? 0.634 -18.438 -9.18 1 98.81 113 PRO A C 1
ATOM 857 O O . PRO A 1 113 ? 0.946 -17.406 -8.586 1 98.81 113 PRO A O 1
ATOM 860 N N . THR A 1 114 ? -0.598 -18.734 -9.492 1 98.81 114 THR A N 1
ATOM 861 C CA . THR A 1 114 ? -1.729 -17.922 -9.07 1 98.81 114 THR A CA 1
ATOM 862 C C . THR A 1 114 ? -2.66 -18.703 -8.156 1 98.81 114 THR A C 1
ATOM 864 O O . THR A 1 114 ? -2.912 -19.891 -8.383 1 98.81 114 THR A O 1
ATOM 867 N N . LEU A 1 115 ? -3.084 -18.125 -7.086 1 98.69 115 LEU A N 1
ATOM 868 C CA . LEU A 1 115 ? -4.023 -18.734 -6.156 1 98.69 115 LEU A CA 1
ATOM 869 C C . LEU A 1 115 ? -5.438 -18.734 -6.719 1 98.69 115 LEU A C 1
ATOM 871 O O . LEU A 1 115 ? -6.027 -17.656 -6.906 1 98.69 115 LEU A O 1
ATOM 875 N N . VAL A 1 116 ? -6.055 -19.812 -6.875 1 98.12 116 VAL A N 1
ATOM 876 C CA . VAL A 1 116 ? -7.285 -20 -7.641 1 98.12 116 VAL A CA 1
ATOM 877 C C . VAL A 1 116 ? -8.438 -19.266 -6.945 1 98.12 116 VAL A C 1
ATOM 879 O O . VAL A 1 116 ? -9.273 -18.641 -7.602 1 98.12 116 VAL A O 1
ATOM 882 N N . ASP A 1 117 ? -8.453 -19.328 -5.668 1 97.88 117 ASP A N 1
ATOM 883 C CA . ASP A 1 117 ? -9.609 -18.797 -4.949 1 97.88 117 ASP A CA 1
ATOM 884 C C . ASP A 1 117 ? -9.281 -17.469 -4.277 1 97.88 117 ASP A C 1
ATOM 886 O O . ASP A 1 117 ? -9.875 -17.125 -3.254 1 97.88 117 ASP A O 1
ATOM 890 N N . SER A 1 118 ? -8.281 -16.75 -4.812 1 98.25 118 SER A N 1
ATOM 891 C CA . SER A 1 118 ? -8.016 -15.391 -4.332 1 98.25 118 SER A CA 1
ATOM 892 C C . SER A 1 118 ? -9.164 -14.453 -4.676 1 98.25 118 SER A C 1
ATOM 894 O O . SER A 1 118 ? -9.977 -14.75 -5.551 1 98.25 118 SER A O 1
ATOM 896 N N . LEU A 1 119 ? -9.352 -13.391 -3.947 1 98.5 119 LEU A N 1
ATOM 897 C CA . LEU A 1 119 ? -10.359 -12.391 -4.289 1 98.5 119 LEU A CA 1
ATOM 898 C C . LEU A 1 119 ? -10.062 -11.758 -5.645 1 98.5 119 LEU A C 1
ATOM 900 O O . LEU A 1 119 ? -10.977 -11.484 -6.422 1 98.5 119 LEU A O 1
ATOM 904 N N . ALA A 1 120 ? -8.805 -11.461 -5.898 1 98.69 120 ALA A N 1
ATOM 905 C CA . ALA A 1 120 ? -8.281 -10.961 -7.168 1 98.69 120 ALA A CA 1
ATOM 906 C C . ALA A 1 120 ? -6.84 -11.406 -7.379 1 98.69 120 ALA A C 1
ATOM 908 O O . ALA A 1 120 ? -6.078 -11.547 -6.418 1 98.69 120 ALA A O 1
ATOM 909 N N . THR A 1 121 ? -6.457 -11.664 -8.57 1 98.81 121 THR A N 1
ATOM 910 C CA . THR A 1 121 ? -5.098 -12 -8.984 1 98.81 121 THR A CA 1
ATOM 911 C C . THR A 1 121 ? -4.609 -11.047 -10.07 1 98.81 121 THR A C 1
ATOM 913 O O . THR A 1 121 ? -5.316 -10.805 -11.047 1 98.81 121 THR A O 1
ATOM 916 N N . PHE A 1 122 ? -3.482 -10.5 -9.867 1 98.75 122 PHE A N 1
ATOM 917 C CA . PHE A 1 122 ? -2.807 -9.656 -10.844 1 98.75 122 PHE A CA 1
ATOM 918 C C . PHE A 1 122 ? -1.527 -10.32 -11.344 1 98.75 122 PHE A C 1
ATOM 920 O O . PHE A 1 122 ? -0.565 -10.469 -10.586 1 98.75 122 PHE A O 1
ATOM 927 N N . ASP A 1 123 ? -1.534 -10.766 -12.547 1 98.81 123 ASP A N 1
ATOM 928 C CA . ASP A 1 123 ? -0.386 -11.398 -13.195 1 98.81 123 ASP A CA 1
ATOM 929 C C . ASP A 1 123 ? 0.527 -10.359 -13.836 1 98.81 123 ASP A C 1
ATOM 931 O O . ASP A 1 123 ? 0.094 -9.602 -14.703 1 98.81 123 ASP A O 1
ATOM 935 N N . CYS A 1 124 ? 1.799 -10.352 -13.43 1 98.56 124 CYS A N 1
ATOM 936 C CA . CYS A 1 124 ? 2.59 -9.164 -13.734 1 98.56 124 CYS A CA 1
ATOM 937 C C . CYS A 1 124 ? 3.918 -9.539 -14.375 1 98.56 124 CYS A C 1
ATOM 939 O O . CYS A 1 124 ? 4.527 -10.547 -14.016 1 98.56 124 CYS A O 1
ATOM 941 N N . ARG A 1 125 ? 4.367 -8.648 -15.242 1 98.25 125 ARG A N 1
ATOM 942 C CA . ARG A 1 125 ? 5.758 -8.586 -15.688 1 98.25 125 ARG A CA 1
ATOM 943 C C . ARG A 1 125 ? 6.488 -7.422 -15.023 1 98.25 125 ARG A C 1
ATOM 945 O O . ARG A 1 125 ? 5.992 -6.293 -15.023 1 98.25 125 ARG A O 1
ATOM 952 N N . VAL A 1 126 ? 7.645 -7.746 -14.492 1 97.75 126 VAL A N 1
ATOM 953 C CA . VAL A 1 126 ? 8.406 -6.711 -13.805 1 97.75 126 VAL A CA 1
ATOM 954 C C . VAL A 1 126 ? 8.953 -5.707 -14.812 1 97.75 126 VAL A C 1
ATOM 956 O O . VAL A 1 126 ? 9.617 -6.09 -15.773 1 97.75 126 VAL A O 1
ATOM 959 N N . ASN A 1 127 ? 8.641 -4.496 -14.609 1 94.25 127 ASN A N 1
ATOM 960 C CA . ASN A 1 127 ? 9.141 -3.498 -15.555 1 94.25 127 ASN A CA 1
ATOM 961 C C . ASN A 1 127 ? 10.219 -2.623 -14.922 1 94.25 127 ASN A C 1
ATOM 963 O O . ASN A 1 127 ? 11.008 -1.993 -15.633 1 94.25 127 ASN A O 1
ATOM 967 N N . GLU A 1 128 ? 10.258 -2.559 -13.625 1 94.06 128 GLU A N 1
ATOM 968 C CA . GLU A 1 128 ? 11.25 -1.764 -12.914 1 94.06 128 GLU A CA 1
ATOM 969 C C . GLU A 1 128 ? 11.5 -2.32 -11.516 1 94.06 128 GLU A C 1
ATOM 971 O O . GLU A 1 128 ? 10.586 -2.877 -10.891 1 94.06 128 GLU A O 1
ATOM 976 N N . ILE A 1 129 ? 12.734 -2.189 -11.062 1 94.62 129 ILE A N 1
ATOM 977 C CA . ILE A 1 129 ? 13.109 -2.533 -9.695 1 94.62 129 ILE A CA 1
ATOM 978 C C . ILE A 1 129 ? 13.852 -1.363 -9.047 1 94.62 129 ILE A C 1
ATOM 980 O O . ILE A 1 129 ? 14.836 -0.872 -9.594 1 94.62 129 ILE A O 1
ATOM 984 N N . THR A 1 130 ? 13.305 -0.84 -8.016 1 92.44 130 THR A N 1
ATOM 985 C CA . THR A 1 130 ? 14.016 0.117 -7.176 1 92.44 130 THR A CA 1
ATOM 986 C C . THR A 1 130 ? 14.695 -0.59 -6.004 1 92.44 130 THR A C 1
ATOM 988 O O . THR A 1 130 ? 14.023 -1.121 -5.117 1 92.44 130 THR A O 1
ATOM 991 N N . ARG A 1 131 ? 15.992 -0.488 -5.973 1 89.12 131 ARG A N 1
ATOM 992 C CA . ARG A 1 131 ? 16.75 -1.215 -4.957 1 89.12 131 ARG A CA 1
ATOM 993 C C . ARG A 1 131 ? 16.984 -0.346 -3.727 1 89.12 131 ARG A C 1
ATOM 995 O O . ARG A 1 131 ? 17.344 0.827 -3.848 1 89.12 131 ARG A O 1
ATOM 1002 N N . GLY A 1 132 ? 16.641 -0.883 -2.586 1 85.62 132 GLY A N 1
ATOM 1003 C CA . GLY A 1 132 ? 16.938 -0.231 -1.318 1 85.62 132 GLY A CA 1
ATOM 1004 C C . GLY A 1 132 ? 17.828 -1.054 -0.415 1 85.62 132 GLY A C 1
ATOM 1005 O O . GLY A 1 132 ? 18.219 -2.168 -0.766 1 85.62 132 GLY A O 1
ATOM 1006 N N . SER A 1 133 ? 18.234 -0.462 0.715 1 83.38 133 SER A N 1
ATOM 1007 C CA . SER A 1 133 ? 19.141 -1.137 1.642 1 83.38 133 SER A CA 1
ATOM 1008 C C . SER A 1 133 ? 18.453 -2.314 2.324 1 83.38 133 SER A C 1
ATOM 1010 O O . SER A 1 133 ? 19.047 -3.377 2.494 1 83.38 133 SER A O 1
ATOM 1012 N N . THR A 1 134 ? 17.125 -2.129 2.641 1 88.81 134 THR A N 1
ATOM 1013 C CA . THR A 1 134 ? 16.422 -3.164 3.389 1 88.81 134 THR A CA 1
ATOM 1014 C C . THR A 1 134 ? 15.391 -3.855 2.512 1 88.81 134 THR A C 1
ATOM 1016 O O . THR A 1 134 ? 15.133 -5.051 2.67 1 88.81 134 THR A O 1
ATOM 1019 N N . HIS A 1 135 ? 14.727 -3.088 1.634 1 93.75 135 HIS A N 1
ATOM 1020 C CA . HIS A 1 135 ? 13.68 -3.631 0.775 1 93.75 135 HIS A CA 1
ATOM 1021 C C . HIS A 1 135 ? 13.891 -3.221 -0.679 1 93.75 135 HIS A C 1
ATOM 1023 O O . HIS A 1 135 ? 14.383 -2.123 -0.954 1 93.75 135 HIS A O 1
ATOM 1029 N N . ASN A 1 136 ? 13.562 -4.109 -1.508 1 95.06 136 ASN A N 1
ATOM 1030 C CA . ASN A 1 136 ? 13.422 -3.795 -2.926 1 95.06 136 ASN A CA 1
ATOM 1031 C C . ASN A 1 136 ? 11.961 -3.598 -3.312 1 95.06 136 ASN A C 1
ATOM 1033 O O . ASN A 1 136 ? 11.078 -4.316 -2.826 1 95.06 136 ASN A O 1
ATOM 1037 N N . ILE A 1 137 ? 11.773 -2.668 -4.184 1 96.94 137 ILE A N 1
ATOM 1038 C CA . ILE A 1 137 ? 10.438 -2.396 -4.707 1 96.94 137 ILE A CA 1
ATOM 1039 C C . ILE A 1 137 ? 10.352 -2.863 -6.156 1 96.94 137 ILE A C 1
ATOM 1041 O O . ILE A 1 137 ? 11.148 -2.455 -7 1 96.94 137 ILE A O 1
ATOM 1045 N N . LEU A 1 138 ? 9.469 -3.738 -6.41 1 97.75 138 LEU A N 1
ATOM 1046 C CA . LEU A 1 138 ? 9.219 -4.211 -7.766 1 97.75 138 LEU A CA 1
ATOM 1047 C C . LEU A 1 138 ? 7.961 -3.566 -8.344 1 97.75 138 LEU A C 1
ATOM 1049 O O . LEU A 1 138 ? 6.914 -3.551 -7.699 1 97.75 138 LEU A O 1
ATOM 1053 N N . PHE A 1 139 ? 8.102 -3.023 -9.484 1 97.44 139 PHE A N 1
ATOM 1054 C CA . PHE A 1 139 ? 6.973 -2.533 -10.266 1 97.44 139 PHE A CA 1
ATOM 1055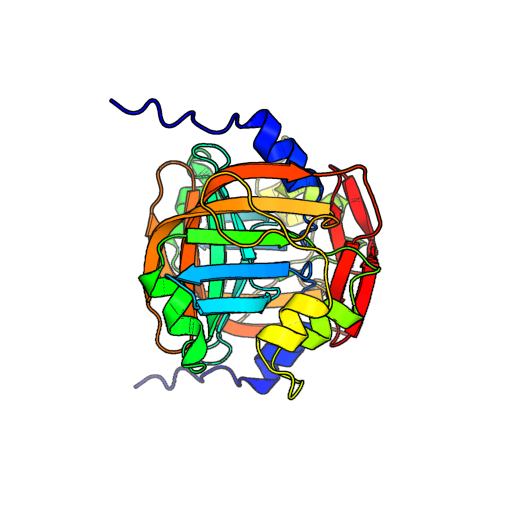 C C . PHE A 1 139 ? 6.562 -3.551 -11.32 1 97.44 139 PHE A C 1
ATOM 1057 O O . PHE A 1 139 ? 7.387 -3.973 -12.141 1 97.44 139 PHE A O 1
ATOM 1064 N N . GLY A 1 140 ? 5.328 -3.941 -11.227 1 97.75 140 GLY A N 1
ATOM 1065 C CA . GLY A 1 140 ? 4.828 -4.949 -12.148 1 97.75 140 GLY A CA 1
ATOM 1066 C C . GLY A 1 140 ? 3.729 -4.434 -13.062 1 97.75 140 GLY A C 1
ATOM 1067 O O . GLY A 1 140 ? 2.691 -3.965 -12.586 1 97.75 140 GLY A O 1
ATOM 1068 N N . GLU A 1 141 ? 3.994 -4.492 -14.359 1 97.62 141 GLU A N 1
ATOM 1069 C CA . GLU A 1 141 ? 2.916 -4.27 -15.312 1 97.62 141 GLU A CA 1
ATOM 1070 C C . GLU A 1 141 ? 1.955 -5.453 -15.352 1 97.62 141 GLU A C 1
ATOM 1072 O O . GLU A 1 141 ? 2.377 -6.594 -15.547 1 97.62 141 GLU A O 1
ATOM 1077 N N . VAL A 1 142 ? 0.695 -5.188 -15.125 1 98.5 142 VAL A N 1
ATOM 1078 C CA . VAL A 1 142 ? -0.316 -6.238 -15.07 1 98.5 142 VAL A CA 1
ATOM 1079 C C . VAL A 1 142 ? -0.697 -6.664 -16.484 1 98.5 142 VAL A C 1
ATOM 1081 O O . VAL A 1 142 ? -1.161 -5.848 -17.281 1 98.5 142 VAL A O 1
ATOM 1084 N N . VAL A 1 143 ? -0.549 -7.957 -16.734 1 98.12 143 VAL A N 1
ATOM 1085 C CA . VAL A 1 143 ? -0.796 -8.43 -18.094 1 98.12 143 VAL A CA 1
ATOM 1086 C C . VAL A 1 143 ? -2.053 -9.297 -18.125 1 98.12 143 VAL A C 1
ATOM 1088 O O . VAL A 1 143 ? -2.6 -9.578 -19.188 1 98.12 143 VAL A O 1
ATOM 1091 N N . ALA A 1 144 ? -2.498 -9.703 -16.984 1 98.19 144 ALA A N 1
ATOM 1092 C CA . ALA A 1 144 ? -3.744 -10.453 -16.812 1 98.19 144 ALA A CA 1
ATOM 1093 C C . ALA A 1 144 ? -4.305 -10.289 -15.406 1 98.19 144 ALA A C 1
ATOM 1095 O O . ALA A 1 144 ? -3.553 -10.094 -14.453 1 98.19 144 ALA A O 1
ATOM 1096 N N . VAL A 1 145 ? -5.625 -10.352 -15.328 1 98.38 145 VAL A N 1
ATOM 1097 C CA . VAL A 1 145 ? -6.281 -10.312 -14.031 1 98.38 145 VAL A CA 1
ATOM 1098 C C . VAL A 1 145 ? -7.348 -11.406 -13.953 1 98.38 145 VAL A C 1
ATOM 1100 O O . VAL A 1 145 ? -7.898 -11.812 -14.984 1 98.38 145 VAL A O 1
ATOM 1103 N N . ARG A 1 146 ? -7.551 -11.859 -12.797 1 97.88 146 ARG A N 1
ATOM 1104 C CA . ARG A 1 146 ? -8.68 -12.703 -12.414 1 97.88 146 ARG A CA 1
ATOM 1105 C C . ARG A 1 146 ? -9.305 -12.219 -11.109 1 97.88 146 ARG A C 1
ATOM 1107 O O . ARG A 1 146 ? -8.594 -11.867 -10.164 1 97.88 146 ARG A O 1
ATOM 1114 N N . PHE A 1 147 ? -10.617 -12.102 -11.078 1 96.56 147 PHE A N 1
ATOM 1115 C CA . PHE A 1 147 ? -11.242 -11.742 -9.812 1 96.56 147 PHE A CA 1
ATOM 1116 C C . PHE A 1 147 ? -12.656 -12.305 -9.734 1 96.56 147 PHE A C 1
ATOM 1118 O O . PHE A 1 147 ? -13.297 -12.539 -10.758 1 96.56 147 PHE A O 1
ATOM 1125 N N . SER A 1 148 ? -13 -12.633 -8.57 1 89.25 148 SER A N 1
ATOM 1126 C CA . SER A 1 148 ? -14.281 -13.273 -8.297 1 89.25 148 SER A CA 1
ATOM 1127 C C . SER A 1 148 ? -15.289 -12.266 -7.738 1 89.25 148 SER A C 1
ATOM 1129 O O . SER A 1 148 ? -15.031 -11.062 -7.73 1 89.25 148 SER A O 1
ATOM 1131 N N . GLU A 1 149 ? -16.422 -12.836 -7.305 1 91.56 149 GLU A N 1
ATOM 1132 C CA . GLU A 1 149 ? -17.391 -12.016 -6.586 1 91.56 149 GLU A CA 1
ATOM 1133 C C . GLU A 1 149 ? -16.812 -11.5 -5.273 1 91.56 149 GLU A C 1
ATOM 1135 O O . GLU A 1 149 ? -15.805 -12.016 -4.785 1 91.56 149 GLU A O 1
ATOM 1140 N N . ALA A 1 150 ? -17.516 -10.531 -4.809 1 91.94 150 ALA A N 1
ATOM 1141 C CA . ALA A 1 150 ? -17.062 -9.93 -3.559 1 91.94 150 ALA A CA 1
ATOM 1142 C C . ALA A 1 150 ? -17.203 -10.906 -2.395 1 91.94 150 ALA A C 1
ATOM 1144 O O . ALA A 1 150 ? -18.234 -11.547 -2.229 1 91.94 150 ALA A O 1
ATOM 1145 N N . ARG A 1 151 ? -16.156 -11.18 -1.754 1 95.69 151 ARG A N 1
ATOM 1146 C CA . ARG A 1 151 ? -16.062 -11.961 -0.525 1 95.69 151 ARG A CA 1
ATOM 1147 C C . ARG A 1 151 ? -15.25 -11.219 0.535 1 95.69 151 ARG A C 1
ATOM 1149 O O . ARG A 1 151 ? -14.562 -10.242 0.229 1 95.69 151 ARG A O 1
ATOM 1156 N N . PRO A 1 152 ? -15.391 -11.602 1.822 1 97.88 152 PRO A N 1
ATOM 1157 C CA . PRO A 1 152 ? -14.625 -10.914 2.867 1 97.88 152 PRO A CA 1
ATOM 1158 C C . PRO A 1 152 ? -13.117 -10.969 2.625 1 97.88 152 PRO A C 1
ATOM 1160 O O . PRO A 1 152 ? -12.594 -11.992 2.18 1 97.88 152 PRO A O 1
ATOM 1163 N N . ALA A 1 153 ? -12.492 -9.852 2.859 1 98.56 153 ALA A N 1
ATOM 1164 C CA . ALA A 1 153 ? -11.055 -9.695 2.668 1 98.56 153 ALA A CA 1
ATOM 1165 C C . ALA A 1 153 ? -10.297 -10.008 3.953 1 98.56 153 ALA A C 1
ATOM 1167 O O . ALA A 1 153 ? -10.828 -9.844 5.055 1 98.56 153 ALA A O 1
ATOM 1168 N N . LEU A 1 154 ? -9.117 -10.5 3.848 1 98.88 154 LEU A N 1
ATOM 1169 C CA . LEU A 1 154 ? -8.195 -10.664 4.965 1 98.88 154 LEU A CA 1
ATOM 1170 C C . LEU A 1 154 ? -7.305 -9.438 5.121 1 98.88 154 LEU A C 1
ATOM 1172 O O . LEU A 1 154 ? -6.547 -9.094 4.211 1 98.88 154 LEU A O 1
ATOM 1176 N N . LEU A 1 155 ? -7.426 -8.773 6.25 1 98.88 155 LEU A N 1
ATOM 1177 C CA . LEU A 1 155 ? -6.641 -7.578 6.547 1 98.88 155 LEU A CA 1
ATOM 1178 C C . LEU A 1 155 ? -5.723 -7.816 7.738 1 98.88 155 LEU A C 1
ATOM 1180 O O . LEU A 1 155 ? -5.934 -8.75 8.516 1 98.88 155 LEU A O 1
ATOM 1184 N N . TYR A 1 156 ? -4.68 -7.102 7.82 1 98.69 156 TYR A N 1
ATOM 1185 C CA . TYR A 1 156 ? -3.781 -7.082 8.969 1 98.69 156 TYR A CA 1
ATOM 1186 C C . TYR A 1 156 ? -3.697 -5.684 9.57 1 98.69 156 TYR A C 1
ATOM 1188 O O . TYR A 1 156 ? -3.412 -4.711 8.867 1 98.69 156 TYR A O 1
ATOM 1196 N N . MET A 1 157 ? -4.004 -5.508 10.836 1 98.38 157 MET A N 1
ATOM 1197 C CA . MET A 1 157 ? -3.988 -4.242 11.562 1 98.38 157 MET A CA 1
ATOM 1198 C C . MET A 1 157 ? -3.893 -4.484 13.062 1 98.38 157 MET A C 1
ATOM 1200 O O . MET A 1 157 ? -4.348 -5.516 13.562 1 98.38 157 MET A O 1
ATOM 1204 N N . ASN A 1 158 ? -3.277 -3.559 13.766 1 97.69 158 ASN A N 1
ATOM 1205 C CA . ASN A 1 158 ? -3.113 -3.703 15.211 1 97.69 158 ASN A CA 1
ATOM 1206 C C . ASN A 1 158 ? -2.482 -5.043 15.57 1 97.69 158 ASN A C 1
ATOM 1208 O O . ASN A 1 158 ? -2.902 -5.695 16.531 1 97.69 158 ASN A O 1
ATOM 1212 N N . ARG A 1 159 ? -1.658 -5.547 14.766 1 96.62 159 ARG A N 1
ATOM 1213 C CA . ARG A 1 159 ? -0.852 -6.746 14.969 1 96.62 159 ARG A CA 1
ATOM 1214 C C . ARG A 1 159 ? -1.726 -7.992 15 1 96.62 159 ARG A C 1
ATOM 1216 O O . ARG A 1 159 ? -1.459 -8.922 15.766 1 96.62 159 ARG A O 1
ATOM 1223 N N . ASP A 1 160 ? -2.797 -7.914 14.195 1 97.69 160 ASP A N 1
ATOM 1224 C CA . ASP A 1 160 ? -3.699 -9.062 14.133 1 97.69 160 ASP A CA 1
ATOM 1225 C C . ASP A 1 160 ? -4.406 -9.125 12.781 1 97.69 160 ASP A C 1
ATOM 1227 O O . ASP A 1 160 ? -4.5 -8.117 12.07 1 97.69 160 ASP A O 1
ATOM 1231 N N . TYR A 1 161 ? -4.926 -10.328 12.516 1 98.25 161 TYR A N 1
ATOM 1232 C CA . TYR A 1 161 ? -5.75 -10.523 11.328 1 98.25 161 TYR A CA 1
ATOM 1233 C C . TYR A 1 161 ? -7.176 -10.039 11.57 1 98.25 161 TYR A C 1
ATOM 1235 O O . TYR A 1 161 ? -7.703 -10.172 12.672 1 98.25 161 TYR A O 1
ATOM 1243 N N . HIS A 1 162 ? -7.754 -9.453 10.562 1 98.5 162 HIS A N 1
ATOM 1244 C CA . HIS A 1 162 ? -9.148 -9.031 10.578 1 98.5 162 HIS A CA 1
ATOM 1245 C C . HIS A 1 162 ? -9.852 -9.406 9.273 1 98.5 162 HIS A C 1
ATOM 1247 O O . HIS A 1 162 ? -9.195 -9.656 8.258 1 98.5 162 HIS A O 1
ATOM 1253 N N . SER A 1 163 ? -11.141 -9.555 9.391 1 97.88 163 SER A N 1
ATOM 1254 C CA . SER A 1 163 ? -11.984 -9.734 8.211 1 97.88 163 SER A CA 1
ATOM 1255 C C . SER A 1 163 ? -12.773 -8.469 7.902 1 97.88 163 SER A C 1
ATOM 1257 O O . SER A 1 163 ? -13.273 -7.805 8.812 1 97.88 163 SER A O 1
ATOM 1259 N N . LEU A 1 164 ? -12.852 -8.117 6.645 1 96.25 164 LEU A N 1
ATOM 1260 C CA . LEU A 1 164 ? -13.648 -6.984 6.18 1 96.25 164 LEU A CA 1
ATOM 1261 C C . LEU A 1 164 ? -14.727 -7.449 5.203 1 96.25 164 LEU A C 1
ATOM 1263 O O . LEU A 1 164 ? -14.422 -8.109 4.207 1 96.25 164 LEU A O 1
ATOM 1267 N N . MET B 1 1 ? 5.566 -7.871 -33.969 1 31.33 1 MET B N 1
ATOM 1268 C CA . MET B 1 1 ? 5.16 -6.914 -32.938 1 31.33 1 MET B CA 1
ATOM 1269 C C . MET B 1 1 ? 4.203 -7.562 -31.953 1 31.33 1 MET B C 1
ATOM 1271 O O . MET B 1 1 ? 3.076 -7.914 -32.312 1 31.33 1 MET B O 1
ATOM 1275 N N . LEU B 1 2 ? 4.602 -8.547 -31.188 1 37.94 2 LEU B N 1
ATOM 1276 C CA . LEU B 1 2 ? 3.725 -9.328 -30.312 1 37.94 2 LEU B CA 1
ATOM 1277 C C . LEU B 1 2 ? 2.754 -8.414 -29.578 1 37.94 2 LEU B C 1
ATOM 1279 O O . LEU B 1 2 ? 3.17 -7.426 -28.953 1 37.94 2 LEU B O 1
ATOM 1283 N N . ASP B 1 3 ? 1.623 -8.18 -30.062 1 43.38 3 ASP B N 1
ATOM 1284 C CA . ASP B 1 3 ? 0.47 -7.414 -29.609 1 43.38 3 ASP B CA 1
ATOM 1285 C C . ASP B 1 3 ? 0.261 -7.594 -28.109 1 43.38 3 ASP B C 1
ATOM 1287 O O . ASP B 1 3 ? -0.23 -8.633 -27.656 1 43.38 3 ASP B O 1
ATOM 1291 N N . ARG B 1 4 ? 1.321 -7.262 -27.359 1 54.75 4 ARG B N 1
ATOM 1292 C CA . ARG B 1 4 ? 1.062 -7.352 -25.922 1 54.75 4 ARG B CA 1
ATOM 1293 C C . ARG B 1 4 ? -0.274 -6.707 -25.578 1 54.75 4 ARG B C 1
ATOM 1295 O O . ARG B 1 4 ? -0.465 -5.508 -25.781 1 54.75 4 ARG B O 1
ATOM 1302 N N . GLN B 1 5 ? -1.344 -7.469 -25.656 1 66.44 5 GLN B N 1
ATOM 1303 C CA . GLN B 1 5 ? -2.67 -6.957 -25.328 1 66.44 5 GLN B CA 1
ATOM 1304 C C . GLN B 1 5 ? -2.662 -6.223 -23.984 1 66.44 5 GLN B C 1
ATOM 1306 O O . GLN B 1 5 ? -2.275 -6.789 -22.969 1 66.44 5 GLN B O 1
ATOM 1311 N N . GLN B 1 6 ? -2.645 -4.887 -24.156 1 82.62 6 GLN B N 1
ATOM 1312 C CA . GLN B 1 6 ? -2.693 -4.016 -22.984 1 82.62 6 GLN B CA 1
ATOM 1313 C C . GLN B 1 6 ? -3.938 -4.289 -22.141 1 82.62 6 GLN B C 1
ATOM 1315 O O . GLN B 1 6 ? -5.012 -4.562 -22.688 1 82.62 6 GLN B O 1
ATOM 1320 N N . MET B 1 7 ? -3.721 -4.383 -20.922 1 89.62 7 MET B N 1
ATOM 1321 C CA . MET B 1 7 ? -4.812 -4.551 -19.969 1 89.62 7 MET B CA 1
ATOM 1322 C C . MET B 1 7 ? -5.824 -3.416 -20.094 1 89.62 7 MET B C 1
ATOM 1324 O O . MET B 1 7 ? -5.445 -2.244 -20.141 1 89.62 7 MET B O 1
ATOM 1328 N N . ASP B 1 8 ? -7.078 -3.76 -20.25 1 94 8 ASP B N 1
ATOM 1329 C CA . ASP B 1 8 ? -8.156 -2.777 -20.203 1 94 8 ASP B CA 1
ATOM 1330 C C . ASP B 1 8 ? -8.234 -2.113 -18.828 1 94 8 ASP B C 1
ATOM 1332 O O . ASP B 1 8 ? -8.445 -2.789 -17.812 1 94 8 ASP B O 1
ATOM 1336 N N . PRO B 1 9 ? -8.078 -0.758 -18.812 1 95.12 9 PRO B N 1
ATOM 1337 C CA . PRO B 1 9 ? -8.094 -0.069 -17.516 1 95.12 9 PRO B CA 1
ATOM 1338 C C . PRO B 1 9 ? -9.359 -0.356 -16.719 1 95.12 9 PRO B C 1
ATOM 1340 O O . PRO B 1 9 ? -9.297 -0.457 -15.484 1 95.12 9 PRO B O 1
ATOM 1343 N N . ALA B 1 10 ? -10.484 -0.459 -17.375 1 96 10 ALA B N 1
ATOM 1344 C CA . ALA B 1 10 ? -11.734 -0.742 -16.672 1 96 10 ALA B CA 1
ATOM 1345 C C . ALA B 1 10 ? -11.688 -2.117 -16.016 1 96 10 ALA B C 1
ATOM 1347 O O . ALA B 1 10 ? -12.148 -2.285 -14.883 1 96 10 ALA B O 1
ATOM 1348 N N . HIS B 1 11 ? -11.18 -3.076 -16.734 1 96.56 11 HIS B N 1
ATOM 1349 C CA . HIS B 1 11 ? -11.07 -4.43 -16.203 1 96.56 11 HIS B CA 1
ATOM 1350 C C . HIS B 1 11 ? -10.078 -4.484 -15.047 1 96.56 11 HIS B C 1
ATOM 1352 O O . HIS B 1 11 ? -10.328 -5.168 -14.047 1 96.56 11 HIS B O 1
ATOM 1358 N N . TYR B 1 12 ? -9.062 -3.766 -15.172 1 97.75 12 TYR B N 1
ATOM 1359 C CA . TYR B 1 12 ? -8.086 -3.643 -14.086 1 97.75 12 TYR B CA 1
ATOM 1360 C C . TYR B 1 12 ? -8.719 -3.02 -12.852 1 97.75 12 TYR B C 1
ATOM 1362 O O . TYR B 1 12 ? -8.555 -3.527 -11.742 1 97.75 12 TYR B O 1
ATOM 1370 N N . ARG B 1 13 ? -9.461 -1.968 -13.031 1 97.62 13 ARG B N 1
ATOM 1371 C CA . ARG B 1 13 ? -10.102 -1.279 -11.914 1 97.62 13 ARG B CA 1
ATOM 1372 C C . ARG B 1 13 ? -11.117 -2.184 -11.227 1 97.62 13 ARG B C 1
ATOM 1374 O O . ARG B 1 13 ? -11.281 -2.119 -10 1 97.62 13 ARG B O 1
ATOM 1381 N N . ASP B 1 14 ? -11.781 -3.006 -12.047 1 97.5 14 ASP B N 1
ATOM 1382 C CA . ASP B 1 14 ? -12.727 -3.953 -11.461 1 97.5 14 ASP B CA 1
ATOM 1383 C C . ASP B 1 14 ? -12.016 -4.934 -10.531 1 97.5 14 ASP B C 1
ATOM 1385 O O . ASP B 1 14 ? -12.477 -5.176 -9.406 1 97.5 14 ASP B O 1
ATOM 1389 N N . ALA B 1 15 ? -10.914 -5.445 -10.992 1 98.12 15 ALA B N 1
ATOM 1390 C CA . ALA B 1 15 ? -10.133 -6.363 -10.164 1 98.12 15 ALA B CA 1
ATOM 1391 C C . ALA B 1 15 ? -9.602 -5.656 -8.922 1 98.12 15 ALA B C 1
ATOM 1393 O O . ALA B 1 15 ? -9.68 -6.191 -7.812 1 98.12 15 ALA B O 1
ATOM 1394 N N . MET B 1 16 ? -9.109 -4.418 -9.125 1 98.25 16 MET B N 1
ATOM 1395 C CA . MET B 1 16 ? -8.5 -3.656 -8.039 1 98.25 16 MET B CA 1
ATOM 1396 C C . MET B 1 16 ? -9.547 -3.264 -7 1 98.25 16 MET B C 1
ATOM 1398 O O . MET B 1 16 ? -9.203 -2.99 -5.844 1 98.25 16 MET B O 1
ATOM 1402 N N . SER B 1 17 ? -10.859 -3.262 -7.438 1 98.06 17 SER B N 1
ATOM 1403 C CA . SER B 1 17 ? -11.93 -2.955 -6.488 1 98.06 17 SER B CA 1
ATOM 1404 C C . SER B 1 17 ? -11.992 -3.994 -5.375 1 98.06 17 SER B C 1
ATOM 1406 O O . SER B 1 17 ? -12.586 -3.752 -4.324 1 98.06 17 SER B O 1
ATOM 1408 N N . ARG B 1 18 ? -11.312 -5.18 -5.531 1 98.25 18 ARG B N 1
ATOM 1409 C CA . ARG B 1 18 ? -11.281 -6.234 -4.523 1 98.25 18 ARG B CA 1
ATOM 1410 C C . ARG B 1 18 ? -10.125 -6.031 -3.551 1 98.25 18 ARG B C 1
ATOM 1412 O O . ARG B 1 18 ? -10.008 -6.75 -2.555 1 98.25 18 ARG B O 1
ATOM 1419 N N . PHE B 1 19 ? -9.242 -5.121 -3.799 1 98.5 19 PHE B N 1
ATOM 1420 C CA . PHE B 1 19 ? -8.062 -4.789 -3 1 98.5 19 PHE B CA 1
ATOM 1421 C C . PHE B 1 19 ? -8.375 -3.654 -2.031 1 98.5 19 PHE B C 1
ATOM 1423 O O . PHE B 1 19 ? -8.523 -2.502 -2.443 1 98.5 19 PHE B O 1
ATOM 1430 N N . ALA B 1 20 ? -8.453 -3.957 -0.778 1 98.69 20 ALA B N 1
ATOM 1431 C CA . ALA B 1 20 ? -8.773 -2.963 0.243 1 98.69 20 ALA B CA 1
ATOM 1432 C C . ALA B 1 20 ? -7.582 -2.047 0.509 1 98.69 20 ALA B C 1
ATOM 1434 O O . ALA B 1 20 ? -6.441 -2.508 0.599 1 98.69 20 ALA B O 1
ATOM 1435 N N . GLY B 1 21 ? -7.84 -0.802 0.569 1 98.69 21 GLY B N 1
ATOM 1436 C CA . GLY B 1 21 ? -6.836 0.175 0.966 1 98.69 21 GLY B CA 1
ATOM 1437 C C . GLY B 1 21 ? -7.246 0.991 2.178 1 98.69 21 GLY B C 1
ATOM 1438 O O . GLY B 1 21 ? -8.398 1.41 2.287 1 98.69 21 GLY B O 1
ATOM 1439 N N . HIS B 1 22 ? -6.336 1.099 3.164 1 98.94 22 HIS B N 1
ATOM 1440 C CA . HIS B 1 22 ? -6.578 2.092 4.203 1 98.94 22 HIS B CA 1
ATOM 1441 C C . HIS B 1 22 ? -6.559 3.506 3.631 1 98.94 22 HIS B C 1
ATOM 1443 O O . HIS B 1 22 ? -5.621 3.881 2.92 1 98.94 22 HIS B O 1
ATOM 1449 N N . VAL B 1 23 ? -7.641 4.238 3.922 1 98.88 23 VAL B N 1
ATOM 1450 C CA . VAL B 1 23 ? -7.734 5.594 3.391 1 98.88 23 VAL B CA 1
ATOM 1451 C C . VAL B 1 23 ? -6.758 6.508 4.129 1 98.88 23 VAL B C 1
ATOM 1453 O O . VAL B 1 23 ? -6.746 6.547 5.359 1 98.88 23 VAL B O 1
ATOM 1456 N N . GLN B 1 24 ? -5.918 7.203 3.35 1 98.88 24 GLN B N 1
ATOM 1457 C CA . GLN B 1 24 ? -4.926 8.141 3.873 1 98.88 24 GLN B CA 1
ATOM 1458 C C . GLN B 1 24 ? -5.211 9.562 3.406 1 98.88 24 GLN B C 1
ATOM 1460 O O . GLN B 1 24 ? -5.801 9.766 2.342 1 98.88 24 GLN B O 1
ATOM 1465 N N . LEU B 1 25 ? -4.824 10.477 4.191 1 98.88 25 LEU B N 1
ATOM 1466 C CA . LEU B 1 25 ? -4.688 11.867 3.762 1 98.88 25 LEU B CA 1
ATOM 1467 C C . LEU B 1 25 ? -3.219 12.281 3.729 1 98.88 25 LEU B C 1
ATOM 1469 O O . LEU B 1 25 ? -2.543 12.281 4.758 1 98.88 25 LEU B O 1
ATOM 1473 N N . VAL B 1 26 ? -2.727 12.617 2.566 1 98.88 26 VAL B N 1
ATOM 1474 C CA . VAL B 1 26 ? -1.365 13.125 2.422 1 98.88 26 VAL B CA 1
ATOM 1475 C C . VAL B 1 26 ? -1.388 14.648 2.33 1 98.88 26 VAL B C 1
ATOM 1477 O O . VAL B 1 26 ? -2.178 15.219 1.574 1 98.88 26 VAL B O 1
ATOM 1480 N N . THR B 1 27 ? -0.575 15.273 3.129 1 98.81 27 THR B N 1
ATOM 1481 C CA . THR B 1 27 ? -0.555 16.734 3.158 1 98.81 27 THR B CA 1
ATOM 1482 C C . THR B 1 27 ? 0.869 17.266 2.992 1 98.81 27 THR B C 1
ATOM 1484 O O . THR B 1 27 ? 1.834 16.562 3.316 1 98.81 27 THR B O 1
ATOM 1487 N N . THR B 1 28 ? 1.027 18.406 2.475 1 98.75 28 THR B N 1
ATOM 1488 C CA . THR B 1 28 ? 2.307 19.094 2.355 1 98.75 28 THR B CA 1
ATOM 1489 C C . THR B 1 28 ? 2.109 20.609 2.348 1 98.75 28 THR B C 1
ATOM 1491 O O . THR B 1 28 ? 0.977 21.094 2.41 1 98.75 28 THR B O 1
ATOM 1494 N N . VAL B 1 29 ? 3.256 21.281 2.428 1 98.44 29 VAL B N 1
ATOM 1495 C CA . VAL B 1 29 ? 3.25 22.75 2.412 1 98.44 29 VAL B CA 1
ATOM 1496 C C . VAL B 1 29 ? 4.496 23.25 1.698 1 98.44 29 VAL B C 1
ATOM 1498 O O . VAL B 1 29 ? 5.559 22.625 1.758 1 98.44 29 VAL B O 1
ATOM 1501 N N . LEU B 1 30 ? 4.375 24.281 0.967 1 97.5 30 LEU B N 1
ATOM 1502 C CA . LEU B 1 30 ? 5.469 25.031 0.359 1 97.5 30 LEU B CA 1
ATOM 1503 C C . LEU B 1 30 ? 5.227 26.531 0.465 1 97.5 30 LEU B C 1
ATOM 1505 O O . LEU B 1 30 ? 4.379 27.078 -0.245 1 97.5 30 LEU B O 1
ATOM 1509 N N . GLY B 1 31 ? 5.98 27.141 1.365 1 95.06 31 GLY B N 1
ATOM 1510 C CA . GLY B 1 31 ? 5.652 28.531 1.65 1 95.06 31 GLY B CA 1
ATOM 1511 C C . GLY B 1 31 ? 4.277 28.703 2.271 1 95.06 31 GLY B C 1
ATOM 1512 O O . GLY B 1 31 ? 3.99 28.125 3.324 1 95.06 31 GLY B O 1
ATOM 1513 N N . LYS B 1 32 ? 3.428 29.422 1.602 1 93.88 32 LYS B N 1
ATOM 1514 C CA . LYS B 1 32 ? 2.08 29.656 2.113 1 93.88 32 LYS B CA 1
ATOM 1515 C C . LYS B 1 32 ? 1.076 28.703 1.476 1 93.88 32 LYS B C 1
ATOM 1517 O O . LYS B 1 32 ? -0.09 28.656 1.874 1 93.88 32 LYS B O 1
ATOM 1522 N N . GLU B 1 33 ? 1.528 27.953 0.531 1 95.88 33 GLU B N 1
ATOM 1523 C CA . GLU B 1 33 ? 0.633 27.047 -0.19 1 95.88 33 GLU B CA 1
ATOM 1524 C C . GLU B 1 33 ? 0.576 25.672 0.476 1 95.88 33 GLU B C 1
ATOM 1526 O O . GLU B 1 33 ? 1.613 25.078 0.766 1 95.88 33 GLU B O 1
ATOM 1531 N N . ARG B 1 34 ? -0.593 25.219 0.779 1 97.06 34 ARG B N 1
ATOM 1532 C CA . ARG B 1 34 ? -0.823 23.891 1.337 1 97.06 34 ARG B CA 1
ATOM 1533 C C . ARG B 1 34 ? -1.559 23 0.343 1 97.06 34 ARG B C 1
ATOM 1535 O O . ARG B 1 34 ? -2.293 23.484 -0.516 1 97.06 34 ARG B O 1
ATOM 1542 N N . ARG B 1 35 ? -1.364 21.734 0.412 1 97.19 35 ARG B N 1
ATOM 1543 C CA . ARG B 1 35 ? -2.055 20.75 -0.414 1 97.19 35 ARG B CA 1
ATOM 1544 C C . ARG B 1 35 ? -2.338 19.484 0.374 1 97.19 35 ARG B C 1
ATOM 1546 O O . ARG B 1 35 ? -1.534 19.078 1.215 1 97.19 35 ARG B O 1
ATOM 1553 N N . GLY B 1 36 ? -3.463 18.891 0.184 1 98.12 36 GLY B N 1
ATOM 1554 C CA . GLY B 1 36 ? -3.848 17.594 0.701 1 98.12 36 GLY B CA 1
ATOM 1555 C C . GLY B 1 36 ? -4.574 16.734 -0.32 1 98.12 36 GLY B C 1
ATOM 1556 O O . GLY B 1 36 ? -5.301 17.25 -1.17 1 98.12 36 GLY B O 1
ATOM 1557 N N . VAL B 1 37 ? -4.344 15.523 -0.292 1 97.56 37 VAL B N 1
ATOM 1558 C CA . VAL B 1 37 ? -5.023 14.602 -1.195 1 97.56 37 VAL B CA 1
ATOM 1559 C C . VAL B 1 37 ? -5.324 13.289 -0.468 1 97.56 37 VAL B C 1
ATOM 1561 O O . VAL B 1 37 ? -4.496 12.797 0.298 1 97.56 37 VAL B O 1
ATOM 1564 N N . THR B 1 38 ? -6.531 12.805 -0.665 1 98.31 38 THR B N 1
ATOM 1565 C CA . THR B 1 38 ? -6.906 11.484 -0.175 1 98.31 38 THR B CA 1
ATOM 1566 C C . THR B 1 38 ? -6.414 10.398 -1.128 1 98.31 38 THR B C 1
ATOM 1568 O O . THR B 1 38 ? -6.633 10.484 -2.338 1 98.31 38 THR B O 1
ATOM 1571 N N . ILE B 1 39 ? -5.711 9.406 -0.61 1 98.12 39 ILE B N 1
ATOM 1572 C CA . ILE B 1 39 ? -5.227 8.305 -1.43 1 98.12 39 ILE B CA 1
ATOM 1573 C C . ILE B 1 39 ? -5.395 6.984 -0.673 1 98.12 39 ILE B C 1
ATOM 1575 O O . ILE B 1 39 ? -5.574 6.98 0.546 1 98.12 39 ILE B O 1
ATOM 1579 N N . THR B 1 40 ? -5.355 5.875 -1.414 1 98.5 40 THR B N 1
ATOM 1580 C CA . THR B 1 40 ? -5.172 4.559 -0.815 1 98.5 40 THR B CA 1
ATOM 1581 C C . THR B 1 40 ? -3.844 3.943 -1.25 1 98.5 40 THR B C 1
ATOM 1583 O O . THR B 1 40 ? -3.395 2.949 -0.675 1 98.5 40 THR B O 1
ATOM 1586 N N . ALA B 1 41 ? -3.248 4.551 -2.236 1 98.5 41 ALA B N 1
ATOM 1587 C CA . ALA B 1 41 ? -2.004 4.035 -2.799 1 98.5 41 ALA B CA 1
ATOM 1588 C C . ALA B 1 41 ? -0.805 4.453 -1.953 1 98.5 41 ALA B C 1
ATOM 1590 O O . ALA B 1 41 ? -0.07 5.375 -2.32 1 98.5 41 ALA B O 1
ATOM 1591 N N . ALA B 1 42 ? -0.551 3.809 -0.825 1 98.75 42 ALA B N 1
ATOM 1592 C CA . ALA B 1 42 ? 0.533 4.027 0.128 1 98.75 42 ALA B CA 1
ATOM 1593 C C . ALA B 1 42 ? 0.877 2.742 0.875 1 98.75 42 ALA B C 1
ATOM 1595 O O . ALA B 1 42 ? 0.026 1.865 1.037 1 98.75 42 ALA B O 1
ATOM 1596 N N . CYS B 1 43 ? 2.078 2.623 1.256 1 98.62 43 CYS B N 1
ATOM 1597 C CA . CYS B 1 43 ? 2.455 1.499 2.105 1 98.62 43 CYS B CA 1
ATOM 1598 C C . CYS B 1 43 ? 3.812 1.736 2.756 1 98.62 43 CYS B C 1
ATOM 1600 O O . CYS B 1 43 ? 4.523 2.672 2.389 1 98.62 43 CYS B O 1
ATOM 1602 N N . SER B 1 44 ? 4.082 0.986 3.729 1 98.31 44 SER B N 1
ATOM 1603 C CA . SER B 1 44 ? 5.398 0.991 4.359 1 98.31 44 SER B CA 1
ATOM 1604 C C . SER B 1 44 ? 6.441 0.327 3.469 1 98.31 44 SER B C 1
ATOM 1606 O O . SER B 1 44 ? 6.152 -0.662 2.793 1 98.31 44 SER B O 1
ATOM 1608 N N . VAL B 1 45 ? 7.664 0.878 3.459 1 97.25 45 VAL B N 1
ATOM 1609 C CA . VAL B 1 45 ? 8.758 0.314 2.678 1 97.25 45 VAL B CA 1
ATOM 1610 C C . VAL B 1 45 ? 9.742 -0.392 3.607 1 97.25 45 VAL B C 1
ATOM 1612 O O . VAL B 1 45 ? 10.094 -1.554 3.383 1 97.25 45 VAL B O 1
ATOM 1615 N N . SER B 1 46 ? 10.133 0.303 4.672 1 96.25 46 SER B N 1
ATOM 1616 C CA . SER B 1 46 ? 11.156 -0.171 5.602 1 96.25 46 SER B CA 1
ATOM 1617 C C . SER B 1 46 ? 10.938 0.4 7 1 96.25 46 SER B C 1
ATOM 1619 O O . SER B 1 46 ? 10.344 1.466 7.152 1 96.25 46 SER B O 1
ATOM 1621 N N . ASP B 1 47 ? 11.398 -0.382 7.984 1 95.88 47 ASP B N 1
ATOM 1622 C CA . ASP B 1 47 ? 11.328 0.146 9.344 1 95.88 47 ASP B CA 1
ATOM 1623 C C . ASP B 1 47 ? 12.68 0.708 9.781 1 95.88 47 ASP B C 1
ATOM 1625 O O . ASP B 1 47 ? 12.781 1.357 10.828 1 95.88 47 ASP B O 1
ATOM 1629 N N . ASN B 1 48 ? 13.734 0.442 8.859 1 93 48 ASN B N 1
ATOM 1630 C CA . ASN B 1 48 ? 15.055 0.977 9.156 1 93 48 ASN B CA 1
ATOM 1631 C C . ASN B 1 48 ? 15.867 1.214 7.887 1 93 48 ASN B C 1
ATOM 1633 O O . ASN B 1 48 ? 16.438 0.276 7.324 1 93 48 ASN B O 1
ATOM 1637 N N . PRO B 1 49 ? 16.031 2.592 7.523 1 94.69 49 PRO B N 1
ATOM 1638 C CA . PRO B 1 49 ? 15.328 3.744 8.078 1 94.69 49 PRO B CA 1
ATOM 1639 C C . PRO B 1 49 ? 13.812 3.652 7.883 1 94.69 49 PRO B C 1
ATOM 1641 O O . PRO B 1 49 ? 13.352 3.051 6.914 1 94.69 49 PRO B O 1
ATOM 1644 N N . ALA B 1 50 ? 13.094 4.191 8.797 1 97.25 50 ALA B N 1
ATOM 1645 C CA . ALA B 1 50 ? 11.633 4.246 8.672 1 97.25 50 ALA B CA 1
ATOM 1646 C C . ALA B 1 50 ? 11.219 4.984 7.406 1 97.25 50 ALA B C 1
ATOM 1648 O O . ALA B 1 50 ? 11.438 6.195 7.285 1 97.25 50 ALA B O 1
ATOM 1649 N N . THR B 1 51 ? 10.633 4.277 6.426 1 97.62 51 THR B N 1
ATOM 1650 C CA . THR B 1 51 ? 10.32 4.82 5.109 1 97.62 51 THR B CA 1
ATOM 1651 C C . THR B 1 51 ? 8.93 4.383 4.66 1 97.62 51 THR B C 1
ATOM 1653 O O . THR B 1 51 ? 8.562 3.217 4.805 1 97.62 51 THR B O 1
ATOM 1656 N N . VAL B 1 52 ? 8.148 5.336 4.172 1 98.44 52 VAL B N 1
ATOM 1657 C CA . VAL B 1 52 ? 6.871 5.055 3.516 1 98.44 52 VAL B CA 1
ATOM 1658 C C . VAL B 1 52 ? 6.922 5.527 2.064 1 98.44 52 VAL B C 1
ATOM 1660 O O . VAL B 1 52 ? 7.801 6.309 1.689 1 98.44 52 VAL B O 1
ATOM 1663 N N . LEU B 1 53 ? 6.066 5.02 1.251 1 98.44 53 LEU B N 1
ATOM 1664 C CA . LEU B 1 53 ? 5.902 5.57 -0.09 1 98.44 53 LEU B CA 1
ATOM 1665 C C . LEU B 1 53 ? 4.445 5.945 -0.35 1 98.44 53 LEU B C 1
ATOM 1667 O O . LEU B 1 53 ? 3.539 5.398 0.283 1 98.44 53 LEU B O 1
ATOM 1671 N N . ILE B 1 54 ? 4.195 6.887 -1.179 1 98.56 54 ILE B N 1
ATOM 1672 C CA . ILE B 1 54 ? 2.881 7.297 -1.665 1 98.56 54 ILE B CA 1
ATOM 1673 C C . ILE B 1 54 ? 2.914 7.43 -3.186 1 98.56 54 ILE B C 1
ATOM 1675 O O . ILE B 1 54 ? 3.936 7.816 -3.76 1 98.56 54 ILE B O 1
ATOM 1679 N N . CYS B 1 55 ? 1.852 7.074 -3.818 1 97.69 55 CYS B N 1
ATOM 1680 C CA . CYS B 1 55 ? 1.678 7.273 -5.254 1 97.69 55 CYS B CA 1
ATOM 1681 C C . CYS B 1 55 ? 0.692 8.406 -5.531 1 97.69 55 CYS B C 1
ATOM 1683 O O . CYS B 1 55 ? -0.446 8.367 -5.062 1 97.69 55 CYS B O 1
ATOM 1685 N N . LEU B 1 56 ? 1.127 9.359 -6.266 1 96.94 56 LEU B N 1
ATOM 1686 C CA . LEU B 1 56 ? 0.29 10.516 -6.562 1 96.94 56 LEU B CA 1
ATOM 1687 C C . LEU B 1 56 ? 0.072 10.656 -8.062 1 96.94 56 LEU B C 1
ATOM 1689 O O . LEU B 1 56 ? 1.008 10.492 -8.852 1 96.94 56 LEU B O 1
ATOM 1693 N N . ASN B 1 57 ? -1.128 10.945 -8.422 1 92.31 57 ASN B N 1
ATOM 1694 C CA . ASN B 1 57 ? -1.498 11.148 -9.82 1 92.31 57 ASN B CA 1
ATOM 1695 C C . ASN B 1 57 ? -0.838 12.398 -10.398 1 92.31 57 ASN B C 1
ATOM 1697 O O . ASN B 1 57 ? -0.988 13.492 -9.852 1 92.31 57 ASN B O 1
ATOM 1701 N N . ASN B 1 58 ? -0.194 12.297 -11.516 1 88.38 58 ASN B N 1
ATOM 1702 C CA . ASN B 1 58 ? 0.544 13.383 -12.156 1 88.38 58 ASN B CA 1
ATOM 1703 C C . ASN B 1 58 ? -0.377 14.281 -12.969 1 88.38 58 ASN B C 1
ATOM 1705 O O . ASN B 1 58 ? -0 15.398 -13.336 1 88.38 58 ASN B O 1
ATOM 1709 N N . SER B 1 59 ? -1.5 13.781 -13.297 1 85.31 59 SER B N 1
ATOM 1710 C CA . SER B 1 59 ? -2.4 14.555 -14.148 1 85.31 59 SER B CA 1
ATOM 1711 C C . SER B 1 59 ? -2.992 15.742 -13.391 1 85.31 59 SER B C 1
ATOM 1713 O O . SER B 1 59 ? -3.514 16.672 -14 1 85.31 59 SER B O 1
ATOM 1715 N N . ASN B 1 60 ? -3.01 15.68 -12.062 1 87.81 60 ASN B N 1
ATOM 1716 C CA . ASN B 1 60 ? -3.432 16.812 -11.258 1 87.81 60 ASN B CA 1
ATOM 1717 C C . ASN B 1 60 ? -2.275 17.781 -11 1 87.81 60 ASN B C 1
ATOM 1719 O O . ASN B 1 60 ? -1.381 17.484 -10.203 1 87.81 60 ASN B O 1
ATOM 1723 N N . ALA B 1 61 ? -2.303 18.875 -11.617 1 87.81 61 ALA B N 1
ATOM 1724 C CA . ALA B 1 61 ? -1.222 19.859 -11.555 1 87.81 61 ALA B CA 1
ATOM 1725 C C . ALA B 1 61 ? -0.994 20.328 -10.125 1 87.81 61 ALA B C 1
ATOM 1727 O O . ALA B 1 61 ? 0.123 20.703 -9.766 1 87.81 61 ALA B O 1
ATOM 1728 N N . LYS B 1 62 ? -2.012 20.297 -9.328 1 89.31 62 LYS B N 1
ATOM 1729 C CA . LYS B 1 62 ? -1.901 20.75 -7.945 1 89.31 62 LYS B CA 1
ATOM 1730 C C . LYS B 1 62 ? -0.989 19.844 -7.137 1 89.31 62 LYS B C 1
ATOM 1732 O O . LYS B 1 62 ? -0.523 20.219 -6.059 1 89.31 62 LYS B O 1
ATOM 1737 N N . ASN B 1 63 ? -0.694 18.672 -7.625 1 93.56 63 ASN B N 1
ATOM 1738 C CA . ASN B 1 63 ? 0.145 17.719 -6.898 1 93.56 63 ASN B CA 1
ATOM 1739 C C . ASN B 1 63 ? 1.627 18.047 -7.062 1 93.56 63 ASN B C 1
ATOM 1741 O O . ASN B 1 63 ? 2.473 17.469 -6.379 1 93.56 63 ASN B O 1
ATOM 1745 N N . GLU B 1 64 ? 1.986 18.984 -7.938 1 92.44 64 GLU B N 1
ATOM 1746 C CA . GLU B 1 64 ? 3.379 19.359 -8.164 1 92.44 64 GLU B CA 1
ATOM 1747 C C . GLU B 1 64 ? 4.035 19.859 -6.875 1 92.44 64 GLU B C 1
ATOM 1749 O O . GLU B 1 64 ? 5.238 19.672 -6.676 1 92.44 64 GLU B O 1
ATOM 1754 N N . ILE B 1 65 ? 3.221 20.422 -6.027 1 94.75 65 ILE B N 1
ATOM 1755 C CA . ILE B 1 65 ? 3.721 20.969 -4.773 1 94.75 65 ILE B CA 1
ATOM 1756 C C . ILE B 1 65 ? 4.375 19.875 -3.941 1 94.75 65 ILE B C 1
ATOM 1758 O O . ILE B 1 65 ? 5.344 20.125 -3.223 1 94.75 65 ILE B O 1
ATOM 1762 N N . PHE B 1 66 ? 3.93 18.641 -3.986 1 94.88 66 PHE B N 1
ATOM 1763 C CA . PHE B 1 66 ? 4.496 17.516 -3.242 1 94.88 66 PHE B CA 1
ATOM 1764 C C . PHE B 1 66 ? 5.918 17.234 -3.705 1 94.88 66 PHE B C 1
ATOM 1766 O O . PHE B 1 66 ? 6.758 16.781 -2.916 1 94.88 66 PHE B O 1
ATOM 1773 N N . PHE B 1 67 ? 6.16 17.516 -4.953 1 91.25 67 PHE B N 1
ATOM 1774 C CA . PHE B 1 67 ? 7.453 17.203 -5.547 1 91.25 67 PHE B CA 1
ATOM 1775 C C . PHE B 1 67 ? 8.453 18.312 -5.262 1 91.25 67 PHE B C 1
ATOM 1777 O O . PHE B 1 67 ? 9.656 18.062 -5.16 1 91.25 67 PHE B O 1
ATOM 1784 N N . ARG B 1 68 ? 7.98 19.453 -5.008 1 94.56 68 ARG B N 1
ATOM 1785 C CA . ARG B 1 68 ? 8.828 20.625 -4.805 1 94.56 68 ARG B CA 1
ATOM 1786 C C . ARG B 1 68 ? 9.078 20.875 -3.322 1 94.56 68 ARG B C 1
ATOM 1788 O O . ARG B 1 68 ? 10.125 21.391 -2.939 1 94.56 68 ARG B O 1
ATOM 1795 N N . SER B 1 69 ? 8.148 20.547 -2.467 1 97.19 69 SER B N 1
ATOM 1796 C CA . SER B 1 69 ? 8.188 20.875 -1.045 1 97.19 69 SER B CA 1
ATOM 1797 C C . SER B 1 69 ? 9.273 20.078 -0.326 1 97.19 69 SER B C 1
ATOM 1799 O O . SER B 1 69 ? 9.883 20.578 0.625 1 97.19 69 SER B O 1
ATOM 1801 N N . GLY B 1 70 ? 9.43 18.797 -0.711 1 97.62 70 GLY B N 1
ATOM 1802 C CA . GLY B 1 70 ? 10.422 17.922 -0.087 1 97.62 70 GLY B CA 1
ATOM 1803 C C . GLY B 1 70 ? 9.945 17.328 1.223 1 97.62 70 GLY B C 1
ATOM 1804 O O . GLY B 1 70 ? 10.727 16.688 1.931 1 97.62 70 GLY B O 1
ATOM 1805 N N . ILE B 1 71 ? 8.711 17.625 1.58 1 98.62 71 ILE B N 1
ATOM 1806 C CA . ILE B 1 71 ? 8.156 17.078 2.812 1 98.62 71 ILE B CA 1
ATOM 1807 C C . ILE B 1 71 ? 6.707 16.672 2.588 1 98.62 71 ILE B C 1
ATOM 1809 O O . ILE B 1 71 ? 6.039 17.188 1.685 1 98.62 71 ILE B O 1
ATOM 1813 N N . PHE B 1 72 ? 6.176 15.742 3.365 1 98.81 72 PHE B N 1
ATOM 1814 C CA . PHE B 1 72 ? 4.746 15.445 3.428 1 98.81 72 PHE B CA 1
ATOM 1815 C C . PHE B 1 72 ? 4.402 14.719 4.723 1 98.81 72 PHE B C 1
ATOM 1817 O O . PHE B 1 72 ? 5.285 14.172 5.387 1 98.81 72 PHE B O 1
ATOM 1824 N N . ALA B 1 73 ? 3.207 14.789 5.109 1 98.88 73 ALA B N 1
ATOM 1825 C CA . ALA B 1 73 ? 2.662 13.977 6.195 1 98.88 73 ALA B CA 1
ATOM 1826 C C . ALA B 1 73 ? 1.654 12.961 5.668 1 98.88 73 ALA B C 1
ATOM 1828 O O . ALA B 1 73 ? 0.834 13.281 4.801 1 98.88 73 ALA B O 1
ATOM 1829 N N . LEU B 1 74 ? 1.781 11.781 6.078 1 98.94 74 LEU B N 1
ATOM 1830 C CA . LEU B 1 74 ? 0.807 10.719 5.844 1 98.94 74 LEU B CA 1
ATOM 1831 C C . LEU B 1 74 ? -0.097 10.531 7.059 1 98.94 74 LEU B C 1
ATOM 1833 O O . LEU B 1 74 ? 0.37 10.148 8.133 1 98.94 74 LEU B O 1
ATOM 1837 N N . ASN B 1 75 ? -1.35 10.844 6.938 1 98.88 75 ASN B N 1
ATOM 1838 C CA . ASN B 1 75 ? -2.33 10.758 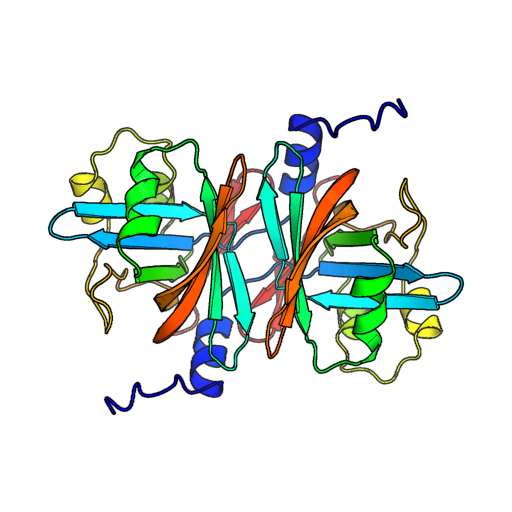8.016 1 98.88 75 ASN B CA 1
ATOM 1839 C C . ASN B 1 75 ? -3.307 9.609 7.789 1 98.88 75 ASN B C 1
ATOM 1841 O O . ASN B 1 75 ? -4.117 9.648 6.863 1 98.88 75 ASN B O 1
ATOM 1845 N N . THR B 1 76 ? -3.184 8.594 8.617 1 98.81 76 THR B N 1
ATOM 1846 C CA . THR B 1 76 ? -4.059 7.43 8.539 1 98.81 76 THR B CA 1
ATOM 1847 C C . THR B 1 76 ? -5.441 7.75 9.094 1 98.81 76 THR B C 1
ATOM 1849 O O . THR B 1 76 ? -5.574 8.117 10.266 1 98.81 76 THR B O 1
ATOM 1852 N N . LEU B 1 77 ? -6.48 7.559 8.312 1 98.75 77 LEU B N 1
ATOM 1853 C CA . 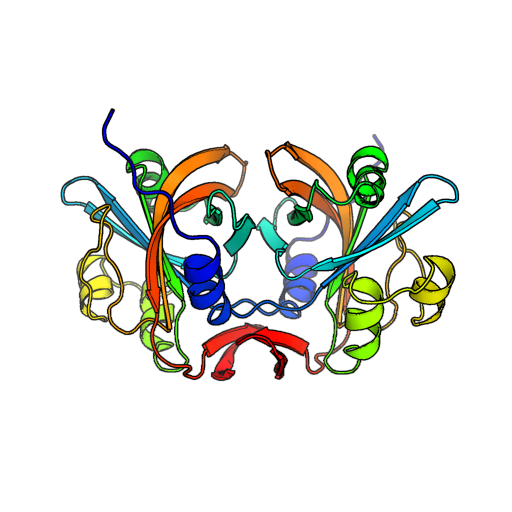LEU B 1 77 ? -7.801 8.086 8.648 1 98.75 77 LEU B CA 1
ATOM 1854 C C . LEU B 1 77 ? -8.609 7.047 9.43 1 98.75 77 LEU B C 1
ATOM 1856 O O . LEU B 1 77 ? -8.531 5.852 9.141 1 98.75 77 LEU B O 1
ATOM 1860 N N . GLY B 1 78 ? -9.352 7.543 10.391 1 98.62 78 GLY B N 1
ATOM 1861 C CA . GLY B 1 78 ? -10.312 6.719 11.102 1 98.62 78 GLY B CA 1
ATOM 1862 C C . GLY B 1 78 ? -11.688 6.699 10.453 1 98.62 78 GLY B C 1
ATOM 1863 O O . GLY B 1 78 ? -11.953 7.488 9.539 1 98.62 78 GLY B O 1
ATOM 1864 N N . ALA B 1 79 ? -12.523 5.789 10.93 1 98.5 79 ALA B N 1
ATOM 1865 C CA . ALA B 1 79 ? -13.859 5.613 10.375 1 98.5 79 ALA B CA 1
ATOM 1866 C C . ALA B 1 79 ? -14.648 6.918 10.414 1 98.5 79 ALA B C 1
ATOM 1868 O O . ALA B 1 79 ? -15.484 7.176 9.547 1 98.5 79 ALA B O 1
ATOM 1869 N N . HIS B 1 80 ? -14.414 7.77 11.352 1 97.81 80 HIS B N 1
ATOM 1870 C CA . HIS B 1 80 ? -15.156 9.008 11.547 1 97.81 80 HIS B CA 1
ATOM 1871 C C . HIS B 1 80 ? -14.703 10.078 10.562 1 97.81 80 HIS B C 1
ATOM 1873 O O . HIS B 1 80 ? -15.281 11.172 10.508 1 97.81 80 HIS B O 1
ATOM 1879 N N . HIS B 1 81 ? -13.695 9.773 9.727 1 98.44 81 HIS B N 1
ATOM 1880 C CA . HIS B 1 81 ? -13.102 10.781 8.844 1 98.44 81 HIS B CA 1
ATOM 1881 C C . HIS B 1 81 ? -13.664 10.68 7.434 1 98.44 81 HIS B C 1
ATOM 1883 O O . HIS B 1 81 ? -13.078 11.203 6.484 1 98.44 81 HIS B O 1
ATOM 1889 N N . GLN B 1 82 ? -14.781 10.016 7.191 1 98.06 82 GLN B N 1
ATOM 1890 C CA . GLN B 1 82 ? -15.266 9.797 5.836 1 98.06 82 GLN B CA 1
ATOM 1891 C C . GLN B 1 82 ? -15.516 11.117 5.117 1 98.06 82 GLN B C 1
ATOM 1893 O O . GLN B 1 82 ? -15.133 11.273 3.955 1 98.06 82 GLN B O 1
ATOM 1898 N N . THR B 1 83 ? -16.156 12.086 5.793 1 97.12 83 THR B N 1
ATOM 1899 C CA . THR B 1 83 ? -16.438 13.391 5.195 1 97.12 83 THR B CA 1
ATOM 1900 C C . THR B 1 83 ? -15.141 14.102 4.824 1 97.12 83 THR B C 1
ATOM 1902 O O . THR B 1 83 ? -15.039 14.703 3.752 1 97.12 83 THR B O 1
ATOM 1905 N N . LEU B 1 84 ? -14.195 14.023 5.711 1 98.25 84 LEU B N 1
ATOM 1906 C CA . LEU B 1 84 ? -12.891 14.617 5.445 1 98.25 84 LEU B CA 1
ATOM 1907 C C . LEU B 1 84 ? -12.234 13.961 4.234 1 98.25 84 LEU B C 1
ATOM 1909 O O . LEU B 1 84 ? -11.672 14.648 3.377 1 98.25 84 LEU B O 1
ATOM 1913 N N . ALA B 1 85 ? -12.281 12.609 4.184 1 98.44 85 ALA B N 1
ATOM 1914 C CA . ALA B 1 85 ? -11.734 11.867 3.045 1 98.44 85 ALA B CA 1
ATOM 1915 C C . ALA B 1 85 ? -12.352 12.352 1.736 1 98.44 85 ALA B C 1
ATOM 1917 O O . ALA B 1 85 ? -11.648 12.555 0.746 1 98.44 85 ALA B O 1
ATOM 1918 N N . ASP B 1 86 ? -13.648 12.578 1.724 1 97.12 86 ASP B N 1
ATOM 1919 C CA . ASP B 1 86 ? -14.359 13.055 0.54 1 97.12 86 ASP B CA 1
ATOM 1920 C C . ASP B 1 86 ? -13.891 14.461 0.146 1 97.12 86 ASP B C 1
ATOM 1922 O O . ASP B 1 86 ? -13.703 14.742 -1.038 1 97.12 86 ASP B O 1
ATOM 1926 N N . ALA B 1 87 ? -13.688 15.289 1.135 1 96.94 87 ALA B N 1
ATOM 1927 C CA . ALA B 1 87 ? -13.297 16.672 0.895 1 96.94 87 ALA B CA 1
ATOM 1928 C C . ALA B 1 87 ? -11.977 16.75 0.137 1 96.94 87 ALA B C 1
ATOM 1930 O O . ALA B 1 87 ? -11.781 17.641 -0.695 1 96.94 87 ALA B O 1
ATOM 1931 N N . PHE B 1 88 ? -11.117 15.758 0.379 1 97.5 88 PHE B N 1
ATOM 1932 C CA . PHE B 1 88 ? -9.773 15.82 -0.185 1 97.5 88 PHE B CA 1
ATOM 1933 C C . PHE B 1 88 ? -9.633 14.852 -1.354 1 97.5 88 PHE B C 1
ATOM 1935 O O . PHE B 1 88 ? -8.531 14.656 -1.877 1 97.5 88 PHE B O 1
ATOM 1942 N N . SER B 1 89 ? -10.656 14.102 -1.805 1 93.12 89 SER B N 1
ATOM 1943 C CA . SER B 1 89 ? -10.594 13.055 -2.822 1 93.12 89 SER B CA 1
ATOM 1944 C C . SER B 1 89 ? -10.617 13.648 -4.227 1 93.12 89 SER B C 1
ATOM 1946 O O . SER B 1 89 ? -10.414 12.938 -5.211 1 93.12 89 SER B O 1
ATOM 1948 N N . GLY B 1 90 ? -10.742 14.977 -4.395 1 83.38 90 GLY B N 1
ATOM 1949 C CA . GLY B 1 90 ? -10.852 15.625 -5.691 1 83.38 90 GLY B CA 1
ATOM 1950 C C . GLY B 1 90 ? -12.258 15.57 -6.27 1 83.38 90 GLY B C 1
ATOM 1951 O O . GLY B 1 90 ? -12.5 16.094 -7.355 1 83.38 90 GLY B O 1
ATOM 1952 N N . ARG B 1 91 ? -13.172 15.008 -5.562 1 82.5 91 ARG B N 1
ATOM 1953 C CA . ARG B 1 91 ? -14.523 14.852 -6.082 1 82.5 91 ARG B CA 1
ATOM 1954 C C . ARG B 1 91 ? -15.406 16.031 -5.68 1 82.5 91 ARG B C 1
ATOM 1956 O O . ARG B 1 91 ? -16.562 16.109 -6.082 1 82.5 91 ARG B O 1
ATOM 1963 N N . THR B 1 92 ? -14.844 16.875 -4.832 1 82.81 92 THR B N 1
ATOM 1964 C CA . THR B 1 92 ? -15.609 18.016 -4.363 1 82.81 92 THR B CA 1
ATOM 1965 C C . THR B 1 92 ? -15.062 19.312 -4.949 1 82.81 92 THR B C 1
ATOM 1967 O O . THR B 1 92 ? -13.938 19.344 -5.445 1 82.81 92 THR B O 1
ATOM 1970 N N . ASN B 1 93 ? -15.82 20.312 -4.898 1 88.88 93 ASN B N 1
ATOM 1971 C CA . ASN B 1 93 ? -15.445 21.625 -5.434 1 88.88 93 ASN B CA 1
ATOM 1972 C C . ASN B 1 93 ? -14.961 22.562 -4.332 1 88.88 93 ASN B C 1
ATOM 1974 O O . ASN B 1 93 ? -15.023 23.781 -4.477 1 88.88 93 ASN B O 1
ATOM 1978 N N . LEU B 1 94 ? -14.461 22.047 -3.34 1 92.69 94 LEU B N 1
ATOM 1979 C CA . LEU B 1 94 ? -14 22.859 -2.213 1 92.69 94 LEU B CA 1
ATOM 1980 C C . LEU B 1 94 ? -12.648 23.5 -2.52 1 92.69 94 LEU B C 1
ATOM 1982 O O . LEU B 1 94 ? -11.812 22.891 -3.193 1 92.69 94 LEU B O 1
ATOM 1986 N N . THR B 1 95 ? -12.5 24.672 -2.023 1 93.88 95 THR B N 1
ATOM 1987 C CA . THR B 1 95 ? -11.188 25.297 -2.068 1 93.88 95 THR B CA 1
ATOM 1988 C C . THR B 1 95 ? -10.227 24.625 -1.1 1 93.88 95 THR B C 1
ATOM 1990 O O . THR B 1 95 ? -10.648 23.875 -0.221 1 93.88 95 THR B O 1
ATOM 1993 N N . THR B 1 96 ? -8.93 24.922 -1.263 1 94.44 96 THR B N 1
ATOM 1994 C CA . THR B 1 96 ? -7.926 24.375 -0.357 1 94.44 96 THR B CA 1
ATOM 1995 C C . THR B 1 96 ? -8.227 24.781 1.085 1 94.44 96 THR B C 1
ATOM 1997 O O . THR B 1 96 ? -8.156 23.953 1.992 1 94.44 96 THR B O 1
ATOM 2000 N N . ASP B 1 97 ? -8.586 26.031 1.268 1 95 97 ASP B N 1
ATOM 2001 C CA . ASP B 1 97 ? -8.867 26.531 2.611 1 95 97 ASP B CA 1
ATOM 2002 C C . ASP B 1 97 ? -10.07 25.828 3.217 1 95 97 ASP B C 1
ATOM 2004 O O . ASP B 1 97 ? -10.078 25.5 4.406 1 95 97 ASP B O 1
ATOM 2008 N N . GLU B 1 98 ? -11.07 25.625 2.451 1 95.62 98 GLU B N 1
ATOM 2009 C CA . GLU B 1 98 ? -12.266 24.922 2.92 1 95.62 98 GLU B CA 1
ATOM 2010 C C . GLU B 1 98 ? -11.938 23.484 3.295 1 95.62 98 GLU B C 1
ATOM 2012 O O . GLU B 1 98 ? -12.469 22.953 4.277 1 95.62 98 GLU B O 1
ATOM 2017 N N . ARG B 1 99 ? -11.094 22.875 2.521 1 96.5 99 ARG B N 1
ATOM 2018 C CA . ARG B 1 99 ? -10.672 21.5 2.805 1 96.5 99 ARG B CA 1
ATOM 2019 C C . ARG B 1 99 ? -9.953 21.422 4.152 1 96.5 99 ARG B C 1
ATOM 2021 O O . ARG B 1 99 ? -10.32 20.594 5 1 96.5 99 ARG B O 1
ATOM 2028 N N . PHE B 1 100 ? -9.031 22.297 4.344 1 97.31 100 PHE B N 1
ATOM 2029 C CA . PHE B 1 100 ? -8.242 22.25 5.566 1 97.31 100 PHE B CA 1
ATOM 2030 C C . PHE B 1 100 ? -9.07 22.734 6.758 1 97.31 100 PHE B C 1
ATOM 2032 O O . PHE B 1 100 ? -8.742 22.422 7.906 1 97.31 100 PHE B O 1
ATOM 2039 N N . ALA B 1 101 ? -10.156 23.453 6.551 1 96.44 101 ALA B N 1
ATOM 2040 C CA . ALA B 1 101 ? -11.062 23.875 7.621 1 96.44 101 ALA B CA 1
ATOM 2041 C C . ALA B 1 101 ? -11.953 22.719 8.078 1 96.44 101 ALA B C 1
ATOM 2043 O O . ALA B 1 101 ? -12.555 22.781 9.148 1 96.44 101 ALA B O 1
ATOM 2044 N N . SER B 1 102 ? -12.023 21.656 7.277 1 95.5 102 SER B N 1
ATOM 2045 C CA . SER B 1 102 ? -12.891 20.531 7.562 1 95.5 102 SER B CA 1
ATOM 2046 C C . SER B 1 102 ? -12.266 19.594 8.594 1 95.5 102 SER B C 1
ATOM 2048 O O . SER B 1 102 ? -12.906 18.641 9.047 1 95.5 102 SER B O 1
ATOM 2050 N N . GLY B 1 103 ? -11.055 19.875 9 1 97.31 103 GLY B N 1
ATOM 2051 C CA . GLY B 1 103 ? -10.352 19.094 10.008 1 97.31 103 GLY B CA 1
ATOM 2052 C C . GLY B 1 103 ? -9.492 19.938 10.93 1 97.31 103 GLY B C 1
ATOM 2053 O O . GLY B 1 103 ? -9.359 21.141 10.727 1 97.31 103 GLY B O 1
ATOM 2054 N N . ASP B 1 104 ? -9.031 19.344 12 1 98.12 104 ASP B N 1
ATOM 2055 C CA . ASP B 1 104 ? -8.094 19.969 12.922 1 98.12 104 ASP B CA 1
ATOM 2056 C C . ASP B 1 104 ? -6.656 19.578 12.594 1 98.12 104 ASP B C 1
ATOM 2058 O O . ASP B 1 104 ? -6.305 18.406 12.641 1 98.12 104 ASP B O 1
ATOM 2062 N N . PHE B 1 105 ? -5.879 20.609 12.234 1 98.62 105 PHE B N 1
ATOM 2063 C CA . PHE B 1 105 ? -4.523 20.344 11.766 1 98.62 105 PHE B CA 1
ATOM 2064 C C . PHE B 1 105 ? -3.498 21.062 12.633 1 98.62 105 PHE B C 1
ATOM 2066 O O . PHE B 1 10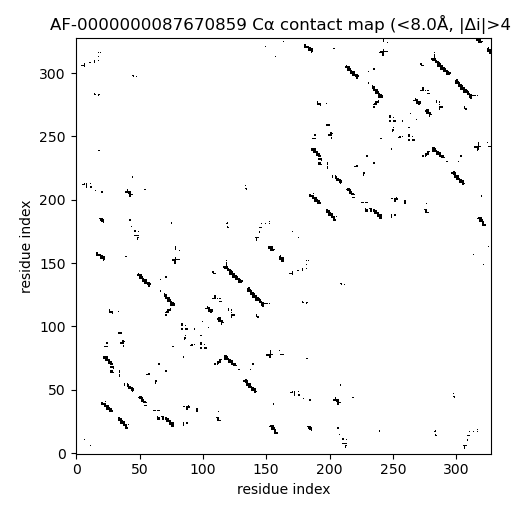5 ? -3.738 22.188 13.094 1 98.62 105 PHE B O 1
ATOM 2073 N N . ASP B 1 106 ? -2.432 20.469 12.898 1 98.5 106 ASP B N 1
ATOM 2074 C CA . ASP B 1 106 ? -1.223 21.078 13.461 1 98.5 106 ASP B CA 1
ATOM 2075 C C . ASP B 1 106 ? 0.017 20.625 12.688 1 98.5 106 ASP B C 1
ATOM 2077 O O . ASP B 1 106 ? -0.053 20.359 11.484 1 98.5 106 ASP B O 1
ATOM 2081 N N . THR B 1 107 ? 1.214 20.766 13.266 1 98.5 107 THR B N 1
ATOM 2082 C CA . THR B 1 107 ? 2.451 20.344 12.625 1 98.5 107 THR B CA 1
ATOM 2083 C C . THR B 1 107 ? 3.314 19.531 13.586 1 98.5 107 THR B C 1
ATOM 2085 O O . THR B 1 107 ? 3.107 19.578 14.805 1 98.5 107 THR B O 1
ATOM 2088 N N . LEU B 1 108 ? 4.137 18.703 13.047 1 97.81 108 LEU B N 1
ATOM 2089 C CA . LEU B 1 108 ? 5.195 18.047 13.805 1 97.81 108 LEU B CA 1
ATOM 2090 C C . LEU B 1 108 ? 6.562 18.625 13.438 1 97.81 108 LEU B C 1
ATOM 2092 O O . LEU B 1 108 ? 6.785 19.828 13.547 1 97.81 108 LEU B O 1
ATOM 2096 N N . VAL B 1 109 ? 7.508 17.812 13.016 1 97.94 109 VAL B N 1
ATOM 2097 C CA . VAL B 1 109 ? 8.898 18.219 12.859 1 97.94 109 VAL B CA 1
ATOM 2098 C C . VAL B 1 109 ? 9.078 18.953 11.539 1 97.94 109 VAL B C 1
ATOM 2100 O O . VAL B 1 109 ? 9.727 20 11.484 1 97.94 109 VAL B O 1
ATOM 2103 N N . THR B 1 110 ? 8.555 18.531 10.422 1 97.62 110 THR B N 1
ATOM 2104 C CA . THR B 1 110 ? 8.859 19.031 9.086 1 97.62 110 THR B CA 1
ATOM 2105 C C . THR B 1 110 ? 8.094 20.312 8.805 1 97.62 110 THR B C 1
ATOM 2107 O O . THR B 1 110 ? 8.5 21.109 7.957 1 97.62 110 THR B O 1
ATOM 2110 N N . GLY B 1 111 ? 6.934 20.406 9.484 1 98.19 111 GLY B N 1
ATOM 2111 C CA . GLY B 1 111 ? 6.07 21.547 9.219 1 98.19 111 GLY B CA 1
ATOM 2112 C C . GLY B 1 111 ? 4.906 21.203 8.305 1 98.19 111 GLY B C 1
ATOM 2113 O O . GLY B 1 111 ? 4.008 22.031 8.109 1 98.19 111 GLY B O 1
ATOM 2114 N N . ALA B 1 112 ? 4.828 20.078 7.703 1 98.69 112 ALA B N 1
ATOM 2115 C CA . ALA B 1 112 ? 3.662 19.656 6.934 1 98.69 112 ALA B CA 1
ATOM 2116 C C . ALA B 1 112 ? 2.412 19.609 7.805 1 98.69 112 ALA B C 1
ATOM 2118 O O . ALA B 1 112 ? 2.48 19.25 8.977 1 98.69 112 ALA B O 1
ATOM 2119 N N . PRO B 1 113 ? 1.259 19.984 7.289 1 98.81 113 PRO B N 1
ATOM 2120 C CA . PRO B 1 113 ? 0.031 19.875 8.078 1 98.81 113 PRO B CA 1
ATOM 2121 C C . PRO B 1 113 ? -0.265 18.438 8.508 1 98.81 113 PRO B C 1
ATOM 2123 O O . PRO B 1 113 ? -0.214 17.516 7.68 1 98.81 113 PRO B O 1
ATOM 2126 N N . THR B 1 114 ? -0.51 18.234 9.773 1 98.81 114 THR B N 1
ATOM 2127 C CA . THR B 1 114 ? -0.854 16.922 10.305 1 98.81 114 THR B CA 1
ATOM 2128 C C . THR B 1 114 ? -2.262 16.922 10.891 1 98.81 114 THR B C 1
ATOM 2130 O O . THR B 1 114 ? -2.664 17.891 11.539 1 98.81 114 THR B O 1
ATOM 2133 N N . LEU B 1 115 ? -3.041 15.945 10.594 1 98.69 115 LEU B N 1
ATOM 2134 C CA . LEU B 1 115 ? -4.387 15.805 11.133 1 98.69 115 LEU B CA 1
ATOM 2135 C C . LEU B 1 115 ? -4.348 15.344 12.586 1 98.69 115 LEU B C 1
ATOM 2137 O O . LEU B 1 115 ? -3.91 14.227 12.875 1 98.69 115 LEU B O 1
ATOM 2141 N N . VAL B 1 116 ? -4.887 16.047 13.492 1 98.19 116 VAL B N 1
ATOM 2142 C CA . VAL B 1 116 ? -4.699 15.883 14.93 1 98.19 116 VAL B CA 1
ATOM 2143 C C . VAL B 1 116 ? -5.328 14.562 15.375 1 98.19 116 VAL B C 1
ATOM 2145 O O . VAL B 1 116 ? -4.758 13.852 16.203 1 98.19 116 VAL B O 1
ATOM 2148 N N . ASP B 1 117 ? -6.438 14.242 14.828 1 97.94 117 ASP B N 1
ATOM 2149 C CA . ASP B 1 117 ? -7.172 13.086 15.328 1 97.94 117 ASP B CA 1
ATOM 2150 C C . ASP B 1 117 ? -7.051 11.898 14.367 1 97.94 117 ASP B C 1
ATOM 2152 O O . ASP B 1 117 ? -7.945 11.055 14.305 1 97.94 117 ASP B O 1
ATOM 2156 N N . SER B 1 118 ? -5.973 11.867 13.562 1 98.25 118 SER B N 1
ATOM 2157 C CA . SER B 1 118 ? -5.703 10.695 12.742 1 98.25 118 SER B CA 1
ATOM 2158 C C . SER B 1 118 ? -5.359 9.484 13.609 1 98.25 118 SER B C 1
ATOM 2160 O O . SER B 1 118 ? -5.004 9.633 14.773 1 98.25 118 SER B O 1
ATOM 2162 N N . LEU B 1 119 ? -5.57 8.289 13.133 1 98.5 119 LEU B N 1
ATOM 2163 C CA . LEU B 1 119 ? -5.16 7.094 13.859 1 98.5 119 LEU B CA 1
ATOM 2164 C C . LEU B 1 119 ? -3.646 7.066 14.047 1 98.5 119 LEU B C 1
ATOM 2166 O O . LEU B 1 119 ? -3.154 6.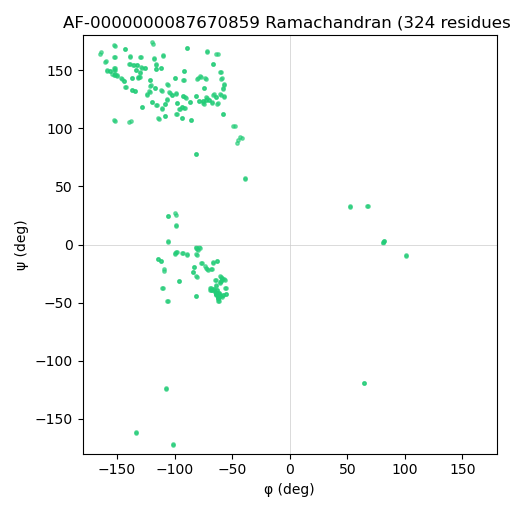652 15.102 1 98.5 119 LEU B O 1
ATOM 2170 N N . ALA B 1 120 ? -2.91 7.43 13.023 1 98.69 120 ALA B N 1
ATOM 2171 C CA . ALA B 1 120 ? -1.457 7.586 13.023 1 98.69 120 ALA B CA 1
ATOM 2172 C C . ALA B 1 120 ? -1.026 8.656 12.023 1 98.69 120 ALA B C 1
ATOM 2174 O O . ALA B 1 120 ? -1.661 8.836 10.977 1 98.69 120 ALA B O 1
ATOM 2175 N N . THR B 1 121 ? -0.014 9.383 12.32 1 98.81 121 THR B N 1
ATOM 2176 C CA . THR B 1 121 ? 0.607 10.375 11.453 1 98.81 121 THR B CA 1
ATOM 2177 C C . THR B 1 121 ? 2.094 10.078 11.266 1 98.81 121 THR B C 1
ATOM 2179 O O . THR B 1 121 ? 2.809 9.836 12.242 1 98.81 121 THR B O 1
ATOM 2182 N N . PHE B 1 122 ? 2.51 10.055 10.062 1 98.75 122 PHE B N 1
ATOM 2183 C CA . PHE B 1 122 ? 3.916 9.906 9.703 1 98.75 122 PHE B CA 1
ATOM 2184 C C . PHE B 1 122 ? 4.441 11.164 9.031 1 98.75 122 PHE B C 1
ATOM 2186 O O . PHE B 1 122 ? 4.039 11.5 7.918 1 98.75 122 PHE B O 1
ATOM 2193 N N . ASP B 1 123 ? 5.273 11.883 9.719 1 98.81 123 ASP B N 1
ATOM 2194 C CA . ASP B 1 123 ? 5.898 13.109 9.219 1 98.81 123 ASP B CA 1
ATOM 2195 C C . ASP B 1 123 ? 7.176 12.797 8.453 1 98.81 123 ASP B C 1
ATOM 2197 O O . ASP B 1 123 ? 8.109 12.195 9 1 98.81 123 ASP B O 1
ATOM 2201 N N . CYS B 1 124 ? 7.223 13.227 7.188 1 98.62 124 CYS B N 1
ATOM 2202 C CA . CYS B 1 124 ? 8.242 12.641 6.32 1 98.62 124 CYS B CA 1
ATOM 2203 C C . CYS B 1 124 ? 9.031 13.719 5.598 1 98.62 124 CYS B C 1
ATOM 2205 O O . CYS B 1 124 ? 8.477 14.742 5.203 1 98.62 124 CYS B O 1
ATOM 2207 N N . ARG B 1 125 ? 10.297 13.414 5.367 1 98.31 125 ARG B N 1
ATOM 2208 C CA . ARG B 1 125 ? 11.133 14.086 4.379 1 98.31 125 ARG B CA 1
ATOM 2209 C C . ARG B 1 125 ? 11.312 13.219 3.131 1 98.31 125 ARG B C 1
ATOM 2211 O O . ARG B 1 125 ? 11.641 12.039 3.23 1 98.31 125 ARG B O 1
ATOM 2218 N N . VAL B 1 126 ? 11.078 13.852 1.997 1 97.75 126 VAL B N 1
ATOM 2219 C CA . VAL B 1 126 ? 11.18 13.102 0.749 1 97.75 126 VAL B CA 1
ATOM 2220 C C . VAL B 1 126 ? 12.641 12.766 0.466 1 97.75 126 VAL B C 1
ATOM 2222 O O . VAL B 1 126 ? 13.5 13.656 0.447 1 97.75 126 VAL B O 1
ATOM 2225 N N . ASN B 1 127 ? 12.898 11.555 0.294 1 94.38 127 ASN B N 1
ATOM 2226 C CA . ASN B 1 127 ? 14.281 11.18 0.025 1 94.38 127 ASN B CA 1
ATOM 2227 C C . ASN B 1 127 ? 14.469 10.727 -1.42 1 94.38 127 ASN B C 1
ATOM 2229 O O . ASN B 1 127 ? 15.594 10.734 -1.935 1 94.38 127 ASN B O 1
ATOM 2233 N N . GLU B 1 128 ? 13.414 10.305 -2.057 1 94.06 128 GLU B N 1
ATOM 2234 C CA . GLU B 1 128 ? 13.469 9.852 -3.443 1 94.06 128 GLU B CA 1
ATOM 2235 C C . GLU B 1 128 ? 12.125 10.047 -4.137 1 94.06 128 GLU B C 1
ATOM 2237 O O . GLU B 1 128 ? 11.07 9.953 -3.496 1 94.06 128 GLU B O 1
ATOM 2242 N N . ILE B 1 129 ? 12.195 10.352 -5.426 1 94.62 129 ILE B N 1
ATOM 2243 C CA . ILE B 1 129 ? 11 10.43 -6.266 1 94.62 129 ILE B CA 1
ATOM 2244 C C . ILE B 1 129 ? 11.195 9.57 -7.512 1 94.62 129 ILE B C 1
ATOM 2246 O O . ILE B 1 129 ? 12.188 9.727 -8.234 1 94.62 129 ILE B O 1
ATOM 2250 N N . THR B 1 130 ? 10.375 8.594 -7.672 1 92.38 130 THR B N 1
ATOM 2251 C CA . THR B 1 130 ? 10.297 7.848 -8.922 1 92.38 130 THR B CA 1
ATOM 2252 C C . THR B 1 130 ? 9.211 8.422 -9.828 1 92.38 130 THR B C 1
ATOM 2254 O O . THR B 1 130 ? 8.023 8.336 -9.516 1 92.38 130 THR B O 1
ATOM 2257 N N . ARG B 1 131 ? 9.648 8.883 -10.977 1 89 131 ARG B N 1
ATOM 2258 C CA . ARG B 1 131 ? 8.703 9.547 -11.875 1 89 131 ARG B CA 1
ATOM 2259 C C . ARG B 1 131 ? 8.109 8.562 -12.875 1 89 131 ARG B C 1
ATOM 2261 O O . ARG B 1 131 ? 8.836 7.746 -13.453 1 89 131 ARG B O 1
ATOM 2268 N N . GLY B 1 132 ? 6.801 8.555 -12.945 1 85.62 132 GLY B N 1
ATOM 2269 C CA . GLY B 1 132 ? 6.094 7.766 -13.945 1 85.62 132 GLY B CA 1
ATOM 2270 C C . GLY B 1 132 ? 5.258 8.609 -14.883 1 85.62 132 GLY B C 1
ATOM 2271 O O . GLY B 1 132 ? 5.176 9.828 -14.727 1 85.62 132 GLY B O 1
ATOM 2272 N N . SER B 1 133 ? 4.695 7.973 -15.922 1 83.31 133 SER B N 1
ATOM 2273 C CA . SER B 1 133 ? 3.902 8.688 -16.906 1 83.31 133 SER B CA 1
ATOM 2274 C C . SER B 1 133 ? 2.6 9.203 -16.312 1 83.31 133 SER B C 1
ATOM 2276 O O . SER B 1 133 ? 2.184 10.328 -16.594 1 83.31 133 SER B O 1
ATOM 2278 N N . THR B 1 134 ? 1.995 8.375 -15.406 1 88.62 134 THR B N 1
ATOM 2279 C CA . THR B 1 134 ? 0.693 8.742 -14.859 1 88.62 134 THR B CA 1
ATOM 2280 C C . THR B 1 134 ? 0.812 9.125 -13.383 1 88.62 134 THR B C 1
ATOM 2282 O O . THR B 1 134 ? 0.089 10 -12.906 1 88.62 134 THR B O 1
ATOM 2285 N N . HIS B 1 135 ? 1.675 8.414 -12.633 1 93.69 135 HIS B N 1
ATOM 2286 C CA . HIS B 1 135 ? 1.843 8.672 -11.203 1 93.69 135 HIS B CA 1
ATOM 2287 C C . HIS B 1 135 ? 3.316 8.82 -10.844 1 93.69 135 HIS B C 1
ATOM 2289 O O . HIS B 1 135 ? 4.176 8.172 -11.438 1 93.69 135 HIS B O 1
ATOM 2295 N N . ASN B 1 136 ? 3.527 9.672 -9.938 1 95.12 136 ASN B N 1
ATOM 2296 C CA . ASN B 1 136 ? 4.816 9.742 -9.266 1 95.12 136 ASN B CA 1
ATOM 2297 C C . ASN B 1 136 ? 4.773 9.039 -7.906 1 95.12 136 ASN B C 1
ATOM 2299 O O . ASN B 1 136 ? 3.779 9.133 -7.188 1 95.12 136 ASN B O 1
ATOM 2303 N N . ILE B 1 137 ? 5.863 8.406 -7.617 1 96.94 137 ILE B N 1
ATOM 2304 C CA . ILE B 1 137 ? 6.012 7.738 -6.324 1 96.94 137 ILE B CA 1
ATOM 2305 C C . ILE B 1 137 ? 7.008 8.508 -5.461 1 96.94 137 ILE B C 1
ATOM 2307 O O . ILE B 1 137 ? 8.148 8.742 -5.875 1 96.94 137 ILE B O 1
ATOM 2311 N N . LEU B 1 138 ? 6.562 8.945 -4.352 1 97.75 138 LEU B N 1
ATOM 2312 C CA . LEU B 1 138 ? 7.43 9.617 -3.391 1 97.75 138 LEU B CA 1
ATOM 2313 C C . LEU B 1 138 ? 7.812 8.68 -2.252 1 97.75 138 LEU B C 1
ATOM 2315 O O . LEU B 1 138 ? 6.953 8.023 -1.67 1 97.75 138 LEU B O 1
ATOM 2319 N N . PHE B 1 139 ? 9.055 8.594 -1.999 1 97.44 139 PHE B N 1
ATOM 2320 C CA . PHE B 1 139 ? 9.578 7.902 -0.828 1 97.44 139 PHE B CA 1
ATOM 2321 C C . PHE B 1 139 ? 9.898 8.891 0.287 1 97.44 139 PHE B C 1
ATOM 2323 O O . PHE B 1 139 ? 10.664 9.836 0.082 1 97.44 139 PHE B O 1
ATOM 2330 N N . GLY B 1 140 ? 9.266 8.672 1.393 1 97.75 140 GLY B N 1
ATOM 2331 C CA . GLY B 1 140 ? 9.445 9.57 2.518 1 97.75 140 GLY B CA 1
ATOM 2332 C C . GLY B 1 140 ? 10.102 8.906 3.717 1 97.75 140 GLY B C 1
ATOM 2333 O O . GLY B 1 140 ? 9.578 7.922 4.242 1 97.75 140 GLY B O 1
ATOM 2334 N N . GLU B 1 141 ? 11.242 9.438 4.105 1 97.69 141 GLU B N 1
ATOM 2335 C CA . GLU B 1 141 ? 11.812 9.047 5.391 1 97.69 141 GLU B CA 1
ATOM 2336 C C . GLU B 1 141 ? 11.023 9.648 6.551 1 97.69 141 GLU B C 1
ATOM 2338 O O . GLU B 1 141 ? 10.82 10.867 6.605 1 97.69 141 GLU B O 1
ATOM 2343 N N . VAL B 1 142 ? 10.562 8.797 7.438 1 98.5 142 VAL B N 1
ATOM 2344 C CA . VAL B 1 142 ? 9.742 9.234 8.562 1 98.5 142 VAL B CA 1
ATOM 2345 C C . VAL B 1 142 ? 10.633 9.836 9.648 1 98.5 142 VAL B C 1
ATOM 2347 O O . VAL B 1 142 ? 11.516 9.156 10.18 1 98.5 142 VAL B O 1
ATOM 2350 N N . VAL B 1 143 ? 10.328 11.086 10.008 1 98.12 143 VAL B N 1
ATOM 2351 C CA . VAL B 1 143 ? 11.195 11.766 10.969 1 98.12 143 VAL B CA 1
ATOM 2352 C C . VAL B 1 143 ? 10.445 11.969 12.281 1 98.12 143 VAL B C 1
ATOM 2354 O O . VAL B 1 143 ? 11.055 12.273 13.312 1 98.12 143 VAL B O 1
ATOM 2357 N N . ALA B 1 144 ? 9.164 11.805 12.25 1 98.19 144 ALA B N 1
ATOM 2358 C CA . ALA B 1 144 ? 8.32 11.852 13.445 1 98.19 144 ALA B CA 1
ATOM 2359 C C . ALA B 1 144 ? 7.023 11.078 13.227 1 98.19 144 ALA B C 1
ATOM 2361 O O . ALA B 1 144 ? 6.531 10.969 12.102 1 98.19 144 ALA B O 1
ATOM 2362 N N . VAL B 1 145 ? 6.512 10.523 14.328 1 98.38 145 VAL B N 1
ATOM 2363 C CA . VAL B 1 145 ? 5.227 9.836 14.281 1 98.38 145 VAL B CA 1
ATOM 2364 C C . VAL B 1 145 ? 4.355 10.289 15.453 1 98.38 145 VAL B C 1
ATOM 2366 O O . VAL B 1 145 ? 4.871 10.688 16.5 1 98.38 145 VAL B O 1
ATOM 2369 N N . ARG B 1 146 ? 3.119 10.266 15.219 1 97.94 146 ARG B N 1
ATOM 2370 C CA . ARG B 1 146 ? 2.078 10.383 16.234 1 97.94 146 ARG B CA 1
ATOM 2371 C C . ARG B 1 146 ? 0.993 9.336 16.031 1 97.94 146 ARG B C 1
ATOM 2373 O O . ARG B 1 146 ? 0.563 9.078 14.906 1 97.94 146 ARG B O 1
ATOM 2380 N N . PHE B 1 147 ? 0.617 8.648 17.094 1 96.56 147 PHE B N 1
ATOM 2381 C CA . PHE B 1 147 ? -0.489 7.707 16.953 1 96.56 147 PHE B CA 1
ATOM 2382 C C . PHE B 1 147 ? -1.234 7.543 18.266 1 96.56 147 PHE B C 1
ATOM 2384 O O . PHE B 1 147 ? -0.663 7.754 19.344 1 96.56 147 PHE B O 1
ATOM 2391 N N . SER B 1 148 ? -2.467 7.355 18.125 1 89.31 148 SER B N 1
ATOM 2392 C CA . SER B 1 148 ? -3.371 7.258 19.266 1 89.31 148 SER B CA 1
ATOM 2393 C C . SER B 1 148 ? -3.725 5.805 19.562 1 89.31 148 SER B C 1
ATOM 2395 O O . SER B 1 148 ? -3.133 4.883 19 1 89.31 148 SER B O 1
ATOM 2397 N N . GLU B 1 149 ? -4.672 5.668 20.484 1 91.56 149 GLU B N 1
ATOM 2398 C CA . GLU B 1 149 ? -5.234 4.348 20.734 1 91.56 149 GLU B CA 1
ATOM 2399 C C . GLU B 1 149 ? -5.934 3.789 19.5 1 91.56 149 GLU B C 1
ATOM 2401 O O . GLU B 1 149 ? -6.258 4.535 18.578 1 91.56 149 GLU B O 1
ATOM 2406 N N . ALA B 1 150 ? -6.129 2.521 19.625 1 91.94 150 ALA B N 1
ATOM 2407 C CA . ALA B 1 150 ? -6.777 1.849 18.5 1 91.94 150 ALA B CA 1
ATOM 2408 C C . ALA B 1 150 ? -8.227 2.303 18.344 1 91.94 150 ALA B C 1
ATOM 2410 O O . ALA B 1 150 ? -8.969 2.346 19.328 1 91.94 150 ALA B O 1
ATOM 2411 N N . ARG B 1 151 ? -8.555 2.801 17.25 1 95.69 151 ARG B N 1
ATOM 2412 C CA . ARG B 1 151 ? -9.906 3.168 16.828 1 95.69 151 ARG B CA 1
ATOM 2413 C C . ARG B 1 151 ? -10.227 2.588 15.453 1 95.69 151 ARG B C 1
ATOM 2415 O O . ARG B 1 151 ? -9.328 2.143 14.734 1 95.69 151 ARG B O 1
ATOM 2422 N N . PRO B 1 152 ? -11.523 2.498 15.094 1 97.88 152 PRO B N 1
ATOM 2423 C CA . PRO B 1 152 ? -11.875 1.952 13.781 1 97.88 152 PRO B CA 1
ATOM 2424 C C . PRO B 1 152 ? -11.227 2.723 12.633 1 97.88 152 PRO B C 1
ATOM 2426 O O . PRO B 1 152 ? -11.141 3.951 12.68 1 97.88 152 PRO B O 1
ATOM 2429 N N . ALA B 1 153 ? -10.742 1.974 11.688 1 98.56 153 ALA B N 1
ATOM 2430 C CA . ALA B 1 153 ? -10.062 2.527 10.516 1 98.56 153 ALA B CA 1
ATOM 2431 C C . ALA B 1 153 ? -11.047 2.758 9.375 1 98.56 153 ALA B C 1
ATOM 2433 O O . ALA B 1 153 ? -12.07 2.072 9.281 1 98.56 153 ALA B O 1
ATOM 2434 N N . LEU B 1 154 ? -10.805 3.721 8.57 1 98.88 154 LEU B N 1
ATOM 2435 C CA . LEU B 1 154 ? -11.539 3.951 7.328 1 98.88 154 LEU B CA 1
ATOM 2436 C C . LEU B 1 154 ? -10.859 3.24 6.16 1 98.88 154 LEU B C 1
ATOM 2438 O O . LEU B 1 154 ? -9.703 3.529 5.84 1 98.88 154 LEU B O 1
ATOM 2442 N N . LEU B 1 155 ? -11.562 2.303 5.555 1 98.88 155 LEU B N 1
ATOM 2443 C CA . LEU B 1 155 ? -11.055 1.542 4.422 1 98.88 155 LEU B CA 1
ATOM 2444 C C . LEU B 1 155 ? -11.875 1.813 3.168 1 98.88 155 LEU B C 1
ATOM 2446 O O . LEU B 1 155 ? -13.008 2.305 3.256 1 98.88 155 LEU B O 1
ATOM 2450 N N . TYR B 1 156 ? -11.312 1.645 2.053 1 98.69 156 TYR B N 1
ATOM 2451 C CA . TYR B 1 156 ? -11.992 1.699 0.765 1 98.69 156 TYR B CA 1
ATOM 2452 C C . TYR B 1 156 ? -11.867 0.375 0.022 1 98.69 156 TYR B C 1
ATOM 2454 O O . TYR B 1 156 ? -10.758 -0.129 -0.174 1 98.69 156 TYR B O 1
ATOM 2462 N N . MET B 1 157 ? -12.953 -0.262 -0.344 1 98.44 157 MET B N 1
ATOM 2463 C CA . MET B 1 157 ? -13.016 -1.543 -1.044 1 98.44 157 MET B CA 1
ATOM 2464 C C . MET B 1 157 ? -14.359 -1.718 -1.742 1 98.44 157 MET B C 1
ATOM 2466 O O . MET B 1 157 ? -15.375 -1.178 -1.294 1 98.44 157 MET B O 1
ATOM 2470 N N . ASN B 1 158 ? -14.352 -2.43 -2.84 1 97.69 158 ASN B N 1
ATOM 2471 C CA . ASN B 1 158 ? -15.586 -2.639 -3.594 1 97.69 158 ASN B CA 1
ATOM 2472 C C . ASN B 1 158 ? -16.281 -1.316 -3.91 1 97.69 158 ASN B C 1
ATOM 2474 O O . ASN B 1 158 ? -17.5 -1.214 -3.809 1 97.69 158 ASN B O 1
ATOM 2478 N N . ARG B 1 159 ? -15.555 -0.311 -4.105 1 96.69 159 ARG B N 1
ATOM 2479 C CA . ARG B 1 159 ? -15.992 1.01 -4.539 1 96.69 159 ARG B CA 1
ATOM 2480 C C . ARG B 1 159 ? -16.844 1.683 -3.467 1 96.69 159 ARG B C 1
ATOM 2482 O O . ARG B 1 159 ? -17.812 2.385 -3.779 1 96.69 159 ARG B O 1
ATOM 2489 N N . ASP B 1 160 ? -16.484 1.369 -2.205 1 97.69 160 ASP B N 1
ATOM 2490 C CA . ASP B 1 160 ? -17.203 1.969 -1.091 1 97.69 160 ASP B CA 1
ATOM 2491 C C . ASP B 1 160 ? -16.312 2.094 0.142 1 97.69 160 ASP B C 1
ATOM 2493 O O . ASP B 1 160 ? -15.305 1.391 0.261 1 97.69 160 ASP B O 1
ATOM 2497 N N . TYR B 1 161 ? -16.766 2.971 1.029 1 98.25 161 TYR B N 1
ATOM 2498 C CA . TYR B 1 161 ? -16.094 3.104 2.322 1 98.25 161 TYR B CA 1
ATOM 2499 C C . TYR B 1 161 ? -16.531 1.995 3.273 1 98.25 161 TYR B C 1
ATOM 2501 O O . TYR B 1 161 ? -17.688 1.572 3.256 1 98.25 161 TYR B O 1
ATOM 2509 N N . HIS B 1 162 ? -15.609 1.527 4.059 1 98.5 162 HIS B N 1
ATOM 2510 C CA . HIS B 1 162 ? -15.867 0.548 5.109 1 98.5 162 HIS B CA 1
ATOM 2511 C C . HIS B 1 162 ? -15.141 0.925 6.398 1 98.5 162 HIS B C 1
ATOM 2513 O O . HIS B 1 162 ? -14.203 1.723 6.379 1 98.5 162 HIS B O 1
ATOM 2519 N N . SER B 1 163 ? -15.688 0.449 7.473 1 97.94 163 SER B N 1
ATOM 2520 C CA . SER B 1 163 ? -15.031 0.569 8.766 1 97.94 163 SER B CA 1
ATOM 2521 C C . SER B 1 163 ? -14.461 -0.77 9.227 1 97.94 163 SER B C 1
ATOM 2523 O O . SER B 1 163 ? -15.086 -1.814 9.031 1 97.94 163 SER B O 1
ATOM 2525 N N . LEU B 1 164 ? -13.273 -0.746 9.781 1 96.19 164 LEU B N 1
ATOM 2526 C CA . LEU B 1 164 ? -12.641 -1.926 10.352 1 96.19 164 LEU B CA 1
ATOM 2527 C C . LEU B 1 164 ? -12.367 -1.73 11.844 1 96.19 164 LEU B C 1
ATOM 2529 O O . LEU B 1 164 ? -11.727 -0.755 12.234 1 96.19 164 LEU B O 1
#

Sequence (328 aa):
MLDRQQMDPAHYRDAMSRFAGHVQLVTTVLGKERRGVTITAACSVSDNPATVLICLNNSNAKNEIFFRSGIFALNTLGAHHQTLADAFSGRTNLTTDERFASGDFDTLVTGAPTLVDSLATFDCRVNEITRGSTHNILFGEVVAVRFSEARPALLYMNRDYHSLMLDRQQMDPAHYRDAMSRFAGHVQLVTTVLGKERRGVTITAACSVSDNPATVLICLNNSNAKNEIFFRSGIFALNTLGAHHQTLADAFSGRTNLTTDERFASGDFDTLVTGAPTLVDSLATFDCRVNEITRGSTHNILFGEVVAVRFSEARPALLYMNRDYHSL

Secondary structure (DSSP, 8-state):
-----PPPHHHHHHHHTTS-EE-EEEEEEETTEEEEEEES-EEEEEETTEEEEEEEETT-GGGHHHHHH-EEEEEEPBGGGHHHHHHTTT-S---HHHHHHTS-EEE-SS--EEETT-SEEEEEEEEEEE--SSEEEEEEEEEEEEE-S--PBEEEETTEEEE-/-----PPPHHHHHHHHTTS-EE-EEEEEEETTEEEEEEES-EEEEEETTEEEEEEEETT-GGGHHHHHH-EEEEEEPBGGGHHHHHHTTT-S---HHHHHHTS-EEE-SS--EEETT-SEEEEEEEEEEE--SSEEEEEEEEEEEEE-S--PBEEEETTEEEE-

Nearest PDB structures (foldseek):
  3cb0-assembly2_B  TM=9.770E-01  e=1.515E-21  Brucella melitensis
  3k87-assembly1_B  TM=9.467E-01  e=1.057E-15  Burkholderia cepacia
  3bnk-assembly1_A  TM=8.618E-01  e=3.567E-10  Methanosarcina acetivorans
  1wgb-assembly1_A  TM=8.320E-01  e=4.459E-10  Thermus thermophilus
  2r6v-assembly1_A  TM=7.901E-01  e=4.161E-09  Pyrococcus horikoshii OT3

Solvent-accessible surface area (backbone atoms only — not comparable to full-atom values): 17126 Å² total; per-residue (Å²): 126,84,74,72,68,70,53,52,42,67,61,49,49,59,36,49,27,64,52,49,24,40,36,29,39,37,20,21,45,51,91,89,47,67,48,63,39,39,42,45,32,47,36,62,57,36,56,70,72,31,26,34,37,41,49,41,60,55,83,46,70,79,52,51,56,56,74,70,41,44,34,32,17,44,23,34,36,26,44,89,38,55,68,51,44,46,50,31,53,72,81,46,89,65,51,69,68,56,42,58,66,66,52,60,68,47,61,71,86,84,58,24,49,34,56,70,81,28,36,17,35,38,33,20,40,52,75,46,72,50,84,51,94,46,24,32,35,41,31,23,38,36,62,41,76,47,58,60,72,94,67,48,33,21,31,38,38,70,88,38,80,43,74,87,126,83,76,71,66,71,53,53,43,67,61,48,50,58,35,50,28,63,52,49,23,41,35,29,40,39,20,21,44,51,90,88,47,66,49,62,38,41,44,45,31,47,38,61,57,39,55,71,71,31,28,34,36,41,48,42,59,54,83,47,69,79,51,53,55,56,73,70,41,43,33,33,17,43,24,34,35,26,44,88,37,54,69,51,44,47,49,32,53,70,80,48,90,63,50,69,67,58,42,59,65,67,53,59,67,47,62,71,86,84,56,24,49,34,57,69,82,30,36,16,35,39,33,21,40,52,76,47,74,50,83,51,93,46,25,32,35,40,31,24,38,37,62,42,75,46,58,59,72,94,67,48,31,21,31,39,39,70,87,37,80,43,72,89

InterPro domains:
  IPR002563 Flavin reductase like domain [PF01613] (16-164)
  IPR002563 Flavin reductase like domain [SM00903] (16-163)
  IPR012349 FMN-binding split barrel [G3DSA:2.30.110.10] (1-164)
  IPR050268 NADH-dependent flavin reductase [PTHR30466] (5-163)

pLDDT: mean 94.6, std 9.52, range [31.09, 98.94]

Organism: NCBI:txid484088

Foldseek 3Di:
DPCPPDDDPVVVVQVCLAPKFQWKWKKFDDVPDIAIAIDRAKDWDDVVLGKIKHKDWPVPVSCVCVVVRQWMKIFGAAPVCVVLNVLRHPPDPDDPVRSCVVADWDDDDSGITYGPPGQKMFIFGFDDWDDDPTIIMTMTRGPDMDHDDDHWTWMRHNNDIDTD/DPCPPDDDPVVVVQVCLAPKFQWKWKWFDDVPDIAIAIDRAKDWDDVVLGKIKHKDWVVPVSCVCVVVRQWMKIFGAAPVCVVLNVLRHPPDPDDPVRSCVVADWDDDDSGITYGPPGQKMFIFGFDDWDDDPTIIMTMTRGPDMDHDDDHWTWMRHNNDIDTD